Protein 4OH0 (pdb70)

CATH classification: 3.40.710.10

Organism: Acinetobacter baumannii (NCBI:txid470)

Sequence (242 aa):
SIIDQQNVQALFNEISADAVFVTYDGQNIKKYGTHLDRAKTAYIPASTFIANALIGLENHKATSTEIFKWDGKKPRFFKAWDKDFTLGEAMQASTVPVYQEELARRIGPSLMQSELQQRIGYGNMQIGTEVDQFWLKGPLTITPIQEVKFVYDLAQGQLPFKPEVQQQQVKEMLYVERRGENRLYAKSGWGMAVDPQVGWYVVGFVEKKADGQVVAFALNMQMMKAGDDIALRKQLSLDVLDKLGVFHYL

B-factor: mean 18.77, std 8.41, range [9.07, 60.84]

GO terms:
  GO:0008800 beta-lactamase activity (F, EXP)

Secondary structure (DSSP, 8-state):
-HHHHHHHHHHHT--S-EEEEEE-SS-EEEEES-GGGGGS-B--GGG--HHHHHHHHTTS--SS--B---SS--SSGGGSS-B-HHHHHHHT-HHHHHHHHHHH-HHHHHHHHHHHT-TT---TT-TTTHHHHSS--B-HHHHHHHHHHHHHT-SSS-HHHHHHHHHHTEEEEETTEEEEEEEEEE-SSSSEEEEEEEEEE-TTS-EEEEEEEEEE-TT--TTHHHHHHHHHHHHTTSS---

Nearest PDB structures (foldseek):
  9d79-assembly4_D  TM=9.967E-01  e=5.915E-46  Acinetobacter baumannii
  5kzh-assembly4_D  TM=9.794E-01  e=2.742E-35  Acinetobacter baumannii
  5l2f-assembly4_D  TM=9.791E-01  e=2.305E-35  Acinetobacter baumannii
  5iy2-assembly2_B  TM=9.730E-01  e=5.812E-35  Acinetobacter baumannii
  5wib-assembly1_A  TM=9.794E-01  e=3.517E-33  Acinetobacter sp. enrichment culture clone 8407

Solvent-accessible surface area: 11338 Å² total

Foldseek 3Di:
DVLLVQLAVLQVVDPWFKKKWKDQPPDIDIHHDHRVLQVDKDQQFLVPLVLLLLLCQVVLAHQPDKDAAPQPDDPDPLLRGIDGPLRCQVVVNLVVSLVSQVSCPDVNQLVSCVVQVAAPSDQPDRSSPCSQAHPGIHGQNSQQVVQVCLLVQNGPGDSVSSVSSQVSQWDDADDQKTWGWGWGWNANDPQIKTKIWTWIAGNVGGIMTMMMIITDDPPDDPCCRVVSVQSSCCSNVVHNDD

Radius of gyration: 17.25 Å; Cα contacts (8 Å, |Δi|>4): 488; chains: 1; bounding box: 36×36×49 Å

Structure (mmCIF, N/CA/C/O backbone):
data_4OH0
#
_entry.id   4OH0
#
_cell.length_a   37.121
_cell.length_b   65.408
_cell.length_c   93.758
_cell.angle_alpha   90.00
_cell.angle_beta   90.00
_cell.angle_gamma   90.00
#
_symmetry.space_group_name_H-M   'P 21 21 21'
#
loop_
_entity.id
_entity.type
_entity.pdbx_description
1 polymer 'Beta-lactamase OXA-58'
2 non-polymer 'CHLORIDE ION'
3 water water
#
loop_
_atom_site.group_PDB
_atom_site.id
_atom_site.type_symbol
_atom_site.label_atom_id
_atom_site.label_alt_id
_atom_site.label_comp_id
_atom_site.label_asym_id
_atom_site.label_entity_id
_atom_site.label_seq_id
_atom_site.pdbx_PDB_ins_code
_atom_site.Cartn_x
_atom_site.Cartn_y
_atom_site.Cartn_z
_atom_site.occupancy
_atom_site.B_iso_or_equiv
_atom_site.auth_seq_id
_atom_site.auth_comp_id
_atom_site.auth_asym_id
_atom_site.auth_atom_id
_atom_site.pdbx_PDB_model_num
ATOM 1 N N . SER A 1 38 ? -23.965 2.646 -18.858 1.00 33.62 38 SER A N 1
ATOM 2 C CA . SER A 1 38 ? -22.677 2.250 -18.301 1.00 31.09 38 SER A CA 1
ATOM 3 C C . SER A 1 38 ? -22.617 0.750 -18.054 1.00 25.81 38 SER A C 1
ATOM 4 O O . SER A 1 38 ? -23.155 0.261 -17.064 1.00 23.71 38 SER A O 1
ATOM 7 N N . ILE A 1 39 ? -21.954 0.015 -18.941 1.00 22.47 39 ILE A N 1
ATOM 8 C CA . ILE A 1 39 ? -21.917 -1.433 -18.797 1.00 20.32 39 ILE A CA 1
ATOM 9 C C . ILE A 1 39 ? -21.118 -1.844 -17.551 1.00 18.84 39 ILE A C 1
ATOM 10 O O . ILE A 1 39 ? -21.401 -2.878 -16.946 1.00 19.42 39 ILE A O 1
ATOM 15 N N . ILE A 1 40 ? -20.147 -1.027 -17.146 1.00 18.41 40 ILE A N 1
ATOM 16 C CA . ILE A 1 40 ? -19.410 -1.312 -15.915 1.00 17.99 40 ILE A CA 1
ATOM 17 C C . ILE A 1 40 ? -20.369 -1.306 -14.711 1.00 18.12 40 ILE A C 1
ATOM 18 O O . ILE A 1 40 ? -20.330 -2.204 -13.867 1.00 17.79 40 ILE A O 1
ATOM 23 N N . ASP A 1 41 ? -21.253 -0.313 -14.644 1.00 18.78 41 ASP A N 1
ATOM 24 C CA . ASP A 1 41 ? -22.265 -0.278 -13.588 1.00 19.36 41 ASP A CA 1
ATOM 25 C C . ASP A 1 41 ? -23.176 -1.503 -13.644 1.00 18.21 41 ASP A C 1
ATOM 26 O O . ASP A 1 41 ? -23.535 -2.069 -12.613 1.00 19.37 41 ASP A O 1
ATOM 31 N N . GLN A 1 42 ? -23.562 -1.895 -14.854 1.00 17.61 42 GLN A N 1
ATOM 32 C CA A GLN A 1 42 ? -24.388 -3.082 -15.054 0.44 19.70 42 GLN A CA 1
ATOM 33 C CA B GLN A 1 42 ? -24.398 -3.074 -15.034 0.56 19.56 42 GLN A CA 1
ATOM 34 C C . GLN A 1 42 ? -23.682 -4.341 -14.555 0.98 18.64 42 GLN A C 1
ATOM 35 O O . GLN A 1 42 ? -24.294 -5.204 -13.919 0.94 18.42 42 GLN A O 1
ATOM 46 N N . ASN A 1 43 ? -22.387 -4.441 -14.850 1.00 17.51 43 ASN A N 1
ATOM 47 C CA . ASN A 1 43 ? -21.579 -5.570 -14.399 1.00 17.54 43 ASN A CA 1
ATOM 48 C C . ASN A 1 43 ? -21.529 -5.652 -12.881 1.00 16.03 43 ASN A C 1
ATOM 49 O O . ASN A 1 43 ? -21.635 -6.736 -12.302 1.00 17.73 43 ASN A O 1
ATOM 54 N N . VAL A 1 44 ? -21.368 -4.501 -12.235 1.00 16.62 44 VAL A N 1
ATOM 55 C CA . VAL A 1 44 ? -21.360 -4.441 -10.780 1.00 16.01 44 VAL A CA 1
ATOM 56 C C . VAL A 1 44 ? -22.721 -4.830 -10.205 1.00 16.46 44 VAL A C 1
ATOM 57 O O . VAL A 1 44 ? -22.814 -5.628 -9.270 1.00 17.76 44 VAL A O 1
ATOM 61 N N . GLN A 1 45 ? -23.789 -4.283 -10.769 0.93 15.96 45 GLN A N 1
ATOM 62 C CA . GLN A 1 45 ? -25.115 -4.569 -10.242 0.93 17.43 45 GLN A CA 1
ATOM 63 C C . GLN A 1 45 ? -25.472 -6.054 -10.363 0.93 17.92 45 GLN A C 1
ATOM 64 O O . GLN A 1 45 ? -26.154 -6.607 -9.498 0.93 19.02 45 GLN A O 1
ATOM 70 N N . ALA A 1 46 ? -24.983 -6.701 -11.417 1.00 19.39 46 ALA A N 1
ATOM 71 C CA . ALA A 1 46 ? -25.217 -8.131 -11.616 1.00 20.78 46 ALA A CA 1
ATOM 72 C C . ALA A 1 46 ? -24.640 -8.964 -10.478 1.00 20.43 46 ALA A C 1
ATOM 73 O O . ALA A 1 46 ? -25.159 -10.029 -10.153 1.00 21.32 46 ALA A O 1
ATOM 75 N N . LEU A 1 47 ? -23.557 -8.485 -9.876 1.00 19.40 47 LEU A N 1
ATOM 76 C CA . LEU A 1 47 ? -22.978 -9.170 -8.724 1.00 19.12 47 LEU A CA 1
ATOM 77 C C . LEU A 1 47 ? -23.975 -9.219 -7.580 1.00 22.18 47 LEU A C 1
ATOM 78 O O . LEU A 1 47 ? -23.945 -10.134 -6.761 1.00 22.93 47 LEU A O 1
ATOM 83 N N . PHE A 1 48 ? -24.851 -8.222 -7.518 1.00 22.98 48 PHE A N 1
ATOM 84 C CA . PHE A 1 48 ? -25.817 -8.131 -6.426 1.00 24.77 48 PHE A CA 1
ATOM 85 C C . PHE A 1 48 ? -27.108 -8.869 -6.752 1.00 27.73 48 PHE A C 1
ATOM 86 O O . PHE A 1 48 ? -27.893 -9.169 -5.856 1.00 28.14 48 PHE A O 1
ATOM 94 N N . ASN A 1 49 ? -27.310 -9.189 -8.025 1.00 30.09 49 ASN A N 1
ATOM 95 C CA . ASN A 1 49 ? -28.445 -10.013 -8.426 1.00 33.94 49 ASN A CA 1
ATOM 96 C C . ASN A 1 49 ? -28.401 -11.370 -7.727 1.00 35.83 49 ASN A C 1
ATOM 97 O O . ASN A 1 49 ? -29.443 -11.976 -7.467 1.00 38.45 49 ASN A O 1
ATOM 102 N N . GLU A 1 50 ? -27.192 -11.837 -7.414 0.62 34.80 50 GLU A N 1
ATOM 103 C CA . GLU A 1 50 ? -27.005 -13.124 -6.746 0.62 34.19 50 GLU A CA 1
ATOM 104 C C . GLU A 1 50 ? -27.595 -13.120 -5.333 0.62 31.01 50 GLU A C 1
ATOM 105 O O . GLU A 1 50 ? -27.947 -14.162 -4.791 0.62 31.10 50 GLU A O 1
ATOM 111 N N . ILE A 1 51 ? -27.698 -11.937 -4.738 1.00 27.38 51 ILE A N 1
ATOM 112 C CA . ILE A 1 51 ? -27.722 -11.828 -3.283 1.00 24.35 51 ILE A CA 1
ATOM 113 C C . ILE A 1 51 ? -29.026 -11.264 -2.729 1.00 21.44 51 ILE A C 1
ATOM 114 O O . ILE A 1 51 ? -29.409 -10.134 -3.031 1.00 20.97 51 ILE A O 1
ATOM 119 N N . SER A 1 52 ? -29.709 -12.069 -1.921 1.00 21.64 52 SER A N 1
ATOM 120 C CA . SER A 1 52 ? -31.017 -11.695 -1.394 1.00 21.00 52 SER A CA 1
ATOM 121 C C . SER A 1 52 ? -30.935 -10.547 -0.396 1.00 19.76 52 SER A C 1
ATOM 122 O O . SER A 1 52 ? -31.816 -9.694 -0.358 1.00 20.40 52 SER A O 1
ATOM 125 N N . ALA A 1 53 ? -29.868 -10.515 0.395 1.00 19.58 53 ALA A N 1
ATOM 126 C CA . ALA A 1 53 ? -29.699 -9.473 1.402 1.00 18.80 53 ALA A CA 1
ATOM 127 C C . ALA A 1 53 ? -29.623 -8.082 0.783 1.00 16.73 53 ALA A C 1
ATOM 128 O O . ALA A 1 53 ? -28.974 -7.885 -0.249 1.00 19.53 53 ALA A O 1
ATOM 130 N N . ASP A 1 54 ? -30.289 -7.121 1.416 1.00 15.53 54 ASP A N 1
ATOM 131 C CA . ASP A 1 54 ? -30.108 -5.716 1.068 1.00 14.67 54 ASP A CA 1
ATOM 132 C C . ASP A 1 54 ? -28.646 -5.330 1.249 1.00 13.38 54 ASP A C 1
ATOM 133 O O . ASP A 1 54 ? -28.036 -5.657 2.264 1.00 13.02 54 ASP A O 1
ATOM 138 N N . ALA A 1 55 ? -28.096 -4.613 0.280 1.00 12.38 55 ALA A N 1
ATOM 139 C CA . ALA A 1 55 ? -26.680 -4.263 0.316 1.00 11.87 55 ALA A CA 1
ATOM 140 C C . ALA A 1 55 ? -26.394 -2.955 -0.406 1.00 10.92 55 ALA A C 1
ATOM 141 O O . ALA A 1 55 ? -27.091 -2.595 -1.361 1.00 11.21 55 ALA A O 1
ATOM 143 N N . VAL A 1 56 ? -25.378 -2.241 0.069 1.00 10.68 56 VAL A N 1
ATOM 144 C CA . VAL A 1 56 ? -24.856 -1.077 -0.632 1.00 10.60 56 VAL A CA 1
ATOM 145 C C . VAL A 1 56 ? -23.335 -1.186 -0.635 1.00 11.03 56 VAL A C 1
ATOM 146 O O . VAL A 1 56 ? -22.735 -1.782 0.264 1.00 10.77 56 VAL A O 1
ATOM 150 N N . PHE A 1 57 ? -22.719 -0.646 -1.680 1.00 10.99 57 PHE A N 1
ATOM 151 C CA . PHE A 1 57 ? -21.271 -0.555 -1.788 1.00 11.31 57 PHE A CA 1
ATOM 152 C C . PHE A 1 57 ? -20.950 0.884 -2.162 1.00 10.97 57 PHE A C 1
ATOM 153 O O . PHE A 1 57 ? -21.402 1.377 -3.194 1.00 12.03 57 PHE A O 1
ATOM 161 N N . VAL A 1 58 ? -20.213 1.569 -1.295 1.00 11.30 58 VAL A N 1
ATOM 162 C CA . VAL A 1 58 ? -19.913 2.983 -1.470 1.00 12.02 58 VAL A CA 1
ATOM 163 C C . VAL A 1 58 ? -18.441 3.141 -1.812 1.00 11.89 58 VAL A C 1
ATOM 164 O O . VAL A 1 58 ? -17.597 2.489 -1.197 1.00 12.64 58 VAL A O 1
ATOM 168 N N . THR A 1 59 ? -18.120 3.994 -2.782 1.00 12.22 59 THR A N 1
ATOM 169 C CA . THR A 1 59 ? -16.719 4.351 -3.022 1.00 12.38 59 THR A CA 1
ATOM 170 C C . THR A 1 59 ? -16.532 5.853 -2.855 1.00 12.24 59 THR A C 1
ATOM 171 O O . THR A 1 59 ? -17.476 6.629 -3.010 1.00 13.99 59 THR A O 1
ATOM 175 N N . TYR A 1 60 ? -15.307 6.250 -2.533 1.00 13.06 60 TYR A N 1
ATOM 176 C CA . TYR A 1 60 ? -14.961 7.655 -2.374 1.00 13.68 60 TYR A CA 1
ATOM 177 C C . TYR A 1 60 ? -13.528 7.855 -2.829 1.00 14.79 60 TYR A C 1
ATOM 178 O O . TYR A 1 60 ? -12.633 7.131 -2.400 1.00 14.73 60 TYR A O 1
ATOM 187 N N . ASP A 1 61 ? -13.316 8.834 -3.702 1.00 16.45 61 ASP A N 1
ATOM 188 C CA . ASP A 1 61 ? -11.992 9.088 -4.258 1.00 19.39 61 ASP A CA 1
ATOM 189 C C . ASP A 1 61 ? -11.436 10.436 -3.821 1.00 20.31 61 ASP A C 1
ATOM 190 O O . ASP A 1 61 ? -10.491 10.953 -4.422 1.00 21.88 61 ASP A O 1
ATOM 195 N N . GLY A 1 62 ? -12.031 11.009 -2.781 1.00 20.12 62 GLY A N 1
ATOM 196 C CA . GLY A 1 62 ? -11.614 12.315 -2.305 1.00 21.83 62 GLY A CA 1
ATOM 197 C C . GLY A 1 62 ? -12.375 13.456 -2.956 1.00 24.53 62 GLY A C 1
ATOM 198 O O . GLY A 1 62 ? -12.214 14.613 -2.577 1.00 27.58 62 GLY A O 1
ATOM 199 N N . GLN A 1 63 ? -13.174 13.148 -3.959 0.84 24.39 63 GLN A N 1
ATOM 200 C CA . GLN A 1 63 ? -13.996 14.132 -4.645 0.84 26.33 63 GLN A CA 1
ATOM 201 C C . GLN A 1 63 ? -15.456 13.732 -4.716 0.84 25.33 63 GLN A C 1
ATOM 202 O O . GLN A 1 63 ? -16.301 14.499 -4.399 0.84 25.80 63 GLN A O 1
ATOM 208 N N . ASN A 1 64 ? -15.731 12.516 -5.130 1.00 24.25 64 ASN A N 1
ATOM 209 C CA . ASN A 1 64 ? -17.103 12.064 -5.319 1.00 23.48 64 ASN A CA 1
ATOM 210 C C . ASN A 1 64 ? -17.424 10.752 -4.616 1.00 20.34 64 ASN A C 1
ATOM 211 O O . ASN A 1 64 ? -16.600 9.835 -4.555 1.00 20.88 64 ASN A O 1
ATOM 216 N N . ILE A 1 65 ? -18.634 10.697 -4.074 1.00 18.71 65 ILE A N 1
ATOM 217 C CA . ILE A 1 65 ? -19.217 9.483 -3.536 1.00 18.97 65 ILE A CA 1
ATOM 218 C C . ILE A 1 65 ? -20.000 8.766 -4.632 1.00 17.98 65 ILE A C 1
ATOM 219 O O . ILE A 1 65 ? -20.811 9.376 -5.312 1.00 18.94 65 ILE A O 1
ATOM 224 N N . LYS A 1 66 ? -19.753 7.474 -4.808 1.00 16.85 66 LYS A N 1
ATOM 225 C CA . LYS A 1 66 ? -20.551 6.652 -5.711 1.00 17.09 66 LYS A CA 1
ATOM 226 C C . LYS A 1 66 ? -21.160 5.498 -4.931 1.00 15.20 66 LYS A C 1
ATOM 227 O O . LYS A 1 66 ? -20.548 4.979 -3.997 1.00 15.28 66 LYS A O 1
ATOM 233 N N . LYS A 1 67 ? -22.370 5.107 -5.315 1.00 15.17 67 LYS A N 1
ATOM 234 C CA . LYS A 1 67 ? -23.106 4.061 -4.615 1.00 15.81 67 LYS A CA 1
ATOM 235 C C . LYS A 1 67 ? -23.582 2.979 -5.578 1.00 15.28 67 LYS A C 1
ATOM 236 O O . LYS A 1 67 ? -24.078 3.269 -6.670 1.00 17.31 67 LYS A O 1
ATOM 242 N N . TYR A 1 68 ? -23.431 1.733 -5.150 1.00 13.42 68 TYR A N 1
ATOM 243 C CA . TYR A 1 68 ? -23.843 0.561 -5.912 1.00 12.88 68 TYR A CA 1
ATOM 244 C C . TYR A 1 68 ? -24.620 -0.369 -4.991 1.00 12.54 68 TYR A C 1
ATOM 245 O O . TYR A 1 68 ? -24.562 -0.234 -3.758 1.00 13.72 68 TYR A O 1
ATOM 254 N N . GLY A 1 69 ? -25.335 -1.321 -5.582 1.00 13.10 69 GLY A N 1
ATOM 255 C CA . GLY A 1 69 ? -26.005 -2.339 -4.796 1.00 13.66 69 GLY A CA 1
ATOM 256 C C . GLY A 1 69 ? -27.507 -2.368 -4.951 1.00 14.19 69 GLY A C 1
ATOM 257 O O . GLY A 1 69 ? -28.058 -1.845 -5.922 1.00 16.47 69 GLY A O 1
ATOM 258 N N . THR A 1 70 ? -28.169 -2.984 -3.979 1.00 13.41 70 THR A N 1
ATOM 259 C CA . THR A 1 70 ? -29.585 -3.269 -4.085 1.00 13.77 70 THR A CA 1
ATOM 260 C C . THR A 1 70 ? -30.456 -2.398 -3.189 1.00 13.73 70 THR A C 1
ATOM 261 O O . THR A 1 70 ? -31.665 -2.364 -3.378 1.00 15.09 70 THR A O 1
ATOM 265 N N . HIS A 1 71 ? -29.868 -1.715 -2.211 1.00 13.17 71 HIS A N 1
ATOM 266 C CA . HIS A 1 71 ? -30.607 -0.736 -1.410 1.00 12.69 71 HIS A CA 1
ATOM 267 C C . HIS A 1 71 ? -29.711 0.456 -1.108 1.00 12.42 71 HIS A C 1
ATOM 268 O O . HIS A 1 71 ? -28.990 0.474 -0.106 1.00 13.00 71 HIS A O 1
ATOM 275 N N . LEU A 1 72 ? -29.761 1.462 -1.975 1.00 12.75 72 LEU A N 1
ATOM 276 C CA . LEU A 1 72 ? -28.778 2.537 -1.912 1.00 13.41 72 LEU A CA 1
ATOM 277 C C . LEU A 1 72 ? -28.944 3.424 -0.685 1.00 12.57 72 LEU A C 1
ATOM 278 O O . LEU A 1 72 ? -27.974 4.032 -0.234 1.00 13.39 72 LEU A O 1
ATOM 283 N N . ASP A 1 73 ? -30.155 3.486 -0.135 1.00 12.97 73 ASP A N 1
ATOM 284 C CA . ASP A 1 73 ? -30.392 4.291 1.059 1.00 12.59 73 ASP A CA 1
ATOM 285 C C . ASP A 1 73 ? -29.583 3.797 2.268 1.00 11.95 73 ASP A C 1
ATOM 286 O O . ASP A 1 73 ? -29.405 4.547 3.220 1.00 13.00 73 ASP A O 1
ATOM 291 N N . ARG A 1 74 ? -29.089 2.557 2.238 1.00 12.17 74 ARG A N 1
ATOM 292 C CA . ARG A 1 74 ? -28.221 2.082 3.322 1.00 11.48 74 ARG A CA 1
ATOM 293 C C . ARG A 1 74 ? -26.988 2.971 3.482 1.00 10.74 74 ARG A C 1
ATOM 294 O O . ARG A 1 74 ? -26.452 3.081 4.585 1.00 11.39 74 ARG A O 1
ATOM 302 N N . ALA A 1 75 ? -26.559 3.622 2.399 1.00 10.60 75 ALA A N 1
ATOM 303 C CA . ALA A 1 75 ? -25.337 4.425 2.420 1.00 11.18 75 ALA A CA 1
ATOM 304 C C . ALA A 1 75 ? -25.414 5.564 3.431 1.00 12.49 75 ALA A C 1
ATOM 305 O O . ALA A 1 75 ? -24.393 5.953 4.016 1.00 13.04 75 ALA A O 1
ATOM 307 N N . LYS A 1 76 ? -26.612 6.109 3.623 1.00 12.64 76 LYS A N 1
ATOM 308 C CA . LYS A 1 76 ? -26.801 7.247 4.517 1.00 14.02 76 LYS A CA 1
ATOM 309 C C . LYS A 1 76 ? -27.493 6.845 5.815 1.00 12.75 76 LYS A C 1
ATOM 310 O O . LYS A 1 76 ? -27.897 7.701 6.598 1.00 16.05 76 LYS A O 1
ATOM 316 N N . THR A 1 77 ? -27.638 5.543 6.029 1.00 12.23 77 THR A N 1
ATOM 317 C CA . THR A 1 77 ? -28.259 4.992 7.229 1.00 12.25 77 THR A CA 1
ATOM 318 C C . THR A 1 77 ? -27.164 4.582 8.209 1.00 11.62 77 THR A C 1
ATOM 319 O O . THR A 1 77 ? -26.116 4.101 7.790 1.00 11.94 77 THR A O 1
ATOM 323 N N . ALA A 1 78 ? -27.391 4.787 9.504 1.00 12.06 78 ALA A N 1
ATOM 324 C CA . ALA A 1 78 ? -26.395 4.447 10.523 1.00 13.05 78 ALA A CA 1
ATOM 325 C C . ALA A 1 78 ? -26.588 3.029 11.051 1.00 12.41 78 ALA A C 1
ATOM 326 O O . ALA A 1 78 ? -27.719 2.611 11.310 1.00 13.57 78 ALA A O 1
ATOM 328 N N . TYR A 1 79 ? -25.476 2.313 11.225 1.00 12.01 79 TYR A N 1
ATOM 329 C CA . TYR A 1 79 ? -25.468 0.965 11.796 1.00 11.07 79 TYR A CA 1
ATOM 330 C C . TYR A 1 79 ? -24.350 0.872 12.827 1.00 10.89 79 TYR A C 1
ATOM 331 O O . TYR A 1 79 ? -23.407 1.664 12.792 1.00 11.63 79 TYR A O 1
ATOM 340 N N . ILE A 1 80 ? -24.405 -0.108 13.723 1.00 12.10 80 ILE A N 1
ATOM 341 C CA . ILE A 1 80 ? -23.274 -0.281 14.630 1.00 11.75 80 ILE A CA 1
ATOM 342 C C . ILE A 1 80 ? -22.039 -0.622 13.801 1.00 10.89 80 ILE A C 1
ATOM 343 O O . ILE A 1 80 ? -22.136 -1.309 12.784 1.00 10.93 80 ILE A O 1
ATOM 348 N N . PRO A 1 81 ? -20.875 -0.099 14.209 1.00 11.21 81 PRO A N 1
ATOM 349 C CA . PRO A 1 81 ? -19.670 -0.348 13.398 1.00 11.19 81 PRO A CA 1
ATOM 350 C C . PRO A 1 81 ? -19.156 -1.780 13.498 1.00 10.32 81 PRO A C 1
ATOM 351 O O . PRO A 1 81 ? -18.371 -2.215 12.647 1.00 10.83 81 PRO A O 1
ATOM 355 N N . ALA A 1 82 ? -19.546 -2.499 14.546 1.00 11.16 82 ALA A N 1
ATOM 356 C CA . ALA A 1 82 ? -19.002 -3.832 14.786 1.00 10.86 82 ALA A CA 1
ATOM 357 C C . ALA A 1 82 ? -17.466 -3.769 14.766 1.00 10.25 82 ALA A C 1
ATOM 358 O O . ALA A 1 82 ? -16.889 -2.781 15.216 1.00 10.96 82 ALA A O 1
ATOM 360 N N . SER A 1 83 ? -16.786 -4.790 14.248 1.00 9.73 83 SER A N 1
ATOM 361 C CA . SER A 1 83 ? -15.336 -4.816 14.351 1.00 10.20 83 SER A CA 1
ATOM 362 C C . SER A 1 83 ? -14.637 -3.779 13.479 1.00 9.83 83 SER A C 1
ATOM 363 O O . SER A 1 83 ? -13.426 -3.612 13.600 1.00 9.50 83 SER A O 1
ATOM 366 N N . THR A 1 84 ? -15.360 -3.064 12.616 1.00 9.93 84 THR A N 1
ATOM 367 C CA . THR A 1 84 ? -14.712 -1.946 11.920 1.00 10.29 84 THR A CA 1
ATOM 368 C C . THR A 1 84 ? -14.293 -0.877 12.925 1.00 9.48 84 THR A C 1
ATOM 369 O O . THR A 1 84 ? -13.422 -0.054 12.623 1.00 9.91 84 THR A O 1
ATOM 373 N N . PHE A 1 85 ? -14.878 -0.898 14.126 1.00 9.40 85 PHE A N 1
ATOM 374 C CA . PHE A 1 85 ? -14.486 0.073 15.140 1.00 9.65 85 PHE A CA 1
ATOM 375 C C . PHE A 1 85 ? -13.034 -0.114 15.593 1.00 9.35 85 PHE A C 1
ATOM 376 O O . PHE A 1 85 ? -12.434 0.814 16.141 1.00 9.84 85 PHE A O 1
ATOM 396 N N . ILE A 1 87 ? -10.461 0.033 14.013 1.00 9.07 87 ILE A N 1
ATOM 397 C CA . ILE A 1 87 ? -9.645 1.092 13.412 1.00 9.73 87 ILE A CA 1
ATOM 398 C C . ILE A 1 87 ? -9.571 2.310 14.347 1.00 9.43 87 ILE A C 1
ATOM 399 O O . ILE A 1 87 ? -8.488 2.805 14.664 1.00 10.61 87 ILE A O 1
ATOM 404 N N . ALA A 1 88 ? -10.729 2.794 14.780 1.00 9.70 88 ALA A N 1
ATOM 405 C CA . ALA A 1 88 ? -10.785 3.951 15.666 1.00 10.73 88 ALA A CA 1
ATOM 406 C C . ALA A 1 88 ? -10.200 3.629 17.043 1.00 10.18 88 ALA A C 1
ATOM 407 O O . ALA A 1 88 ? -9.506 4.459 17.632 1.00 10.76 88 ALA A O 1
ATOM 409 N N . ASN A 1 89 ? -10.498 2.434 17.560 1.00 10.10 89 ASN A N 1
ATOM 410 C CA . ASN A 1 89 ? -9.987 1.986 18.855 1.00 9.96 89 ASN A CA 1
ATOM 411 C C . ASN A 1 89 ? -8.447 2.026 18.859 1.00 10.23 89 ASN A C 1
ATOM 412 O O . ASN A 1 89 ? -7.830 2.571 19.779 1.00 11.25 89 ASN A O 1
ATOM 417 N N . ALA A 1 90 ? -7.827 1.457 17.817 1.00 9.43 90 ALA A N 1
ATOM 418 C CA . ALA A 1 90 ? -6.367 1.455 17.688 1.00 9.80 90 ALA A CA 1
ATOM 419 C C . ALA A 1 90 ? -5.806 2.876 17.630 1.00 10.24 90 ALA A C 1
ATOM 420 O O . ALA A 1 90 ? -4.824 3.184 18.305 1.00 11.05 90 ALA A O 1
ATOM 422 N N . LEU A 1 91 ? -6.415 3.736 16.818 1.00 9.76 91 LEU A N 1
ATOM 423 C CA . LEU A 1 91 ? -5.972 5.128 16.720 1.00 10.44 91 LEU A CA 1
ATOM 424 C C . LEU A 1 91 ? -6.010 5.817 18.086 1.00 10.40 91 LEU A C 1
ATOM 425 O O . LEU A 1 91 ? -5.049 6.475 18.493 1.00 11.01 91 LEU A O 1
ATOM 430 N N . ILE A 1 92 ? -7.134 5.671 18.782 1.00 10.32 92 ILE A N 1
ATOM 431 C CA . ILE A 1 92 ? -7.323 6.311 20.080 1.00 10.86 92 ILE A CA 1
ATOM 432 C C . ILE A 1 92 ? -6.345 5.736 21.107 1.00 10.80 92 ILE A C 1
ATOM 433 O O . ILE A 1 92 ? -5.746 6.478 21.878 1.00 12.12 92 ILE A O 1
ATOM 438 N N . GLY A 1 93 ? -6.149 4.423 21.080 1.00 11.06 93 GLY A N 1
ATOM 439 C CA . GLY A 1 93 ? -5.231 3.791 22.015 1.00 11.91 93 GLY A CA 1
ATOM 440 C C . GLY A 1 93 ? -3.787 4.243 21.836 1.00 12.26 93 GLY A C 1
ATOM 441 O O . GLY A 1 93 ? -3.090 4.541 22.802 1.00 12.36 93 GLY A O 1
ATOM 442 N N . LEU A 1 94 ? -3.333 4.299 20.589 1.00 11.84 94 LEU A N 1
ATOM 443 C CA . LEU A 1 94 ? -1.967 4.745 20.307 1.00 11.37 94 LEU A CA 1
ATOM 444 C C . LEU A 1 94 ? -1.803 6.233 20.604 1.00 11.74 94 LEU A C 1
ATOM 445 O O . LEU A 1 94 ? -0.820 6.642 21.224 1.00 13.26 94 LEU A O 1
ATOM 450 N N . GLU A 1 95 ? -2.769 7.042 20.169 1.00 11.76 95 GLU A N 1
ATOM 451 C CA . GLU A 1 95 ? -2.702 8.495 20.364 1.00 12.46 95 GLU A CA 1
ATOM 452 C C . GLU A 1 95 ? -2.555 8.857 21.837 1.00 12.99 95 GLU A C 1
ATOM 453 O O . GLU A 1 95 ? -1.824 9.786 22.203 1.00 14.07 95 GLU A O 1
ATOM 459 N N . ASN A 1 96 ? -3.248 8.108 22.688 1.00 12.50 96 ASN A N 1
ATOM 460 C CA . ASN A 1 96 ? -3.333 8.451 24.104 1.00 12.48 96 ASN A CA 1
ATOM 461 C C . ASN A 1 96 ? -2.474 7.563 24.999 1.00 14.21 96 ASN A C 1
ATOM 462 O O . ASN A 1 96 ? -2.707 7.473 26.208 1.00 14.43 96 ASN A O 1
ATOM 467 N N . HIS A 1 97 ? -1.466 6.933 24.404 1.00 13.50 97 HIS A N 1
ATOM 468 C CA . HIS A 1 97 ? -0.435 6.209 25.156 1.00 14.27 97 HIS A CA 1
ATOM 469 C C . HIS A 1 97 ? -0.988 5.077 26.010 1.00 13.96 97 HIS A C 1
ATOM 470 O O . HIS A 1 97 ? -0.521 4.853 27.130 1.00 15.99 97 HIS A O 1
ATOM 477 N N . LYS A 1 98 ? -1.957 4.346 25.469 1.00 13.75 98 LYS A N 1
ATOM 478 C CA . LYS A 1 98 ? -2.514 3.194 26.163 1.00 13.96 98 LYS A CA 1
ATOM 479 C C . LYS A 1 98 ? -1.957 1.902 25.590 1.00 13.76 98 LYS A C 1
ATOM 480 O O . LYS A 1 98 ? -2.130 0.832 26.175 1.00 16.04 98 LYS A O 1
ATOM 486 N N . ALA A 1 99 ? -1.302 2.007 24.437 1.00 13.16 99 ALA A N 1
ATOM 487 C CA . ALA A 1 99 ? -0.652 0.873 23.794 1.00 13.68 99 ALA A CA 1
ATOM 488 C C . ALA A 1 99 ? 0.346 1.405 22.783 1.00 14.95 99 ALA A C 1
ATOM 489 O O . ALA A 1 99 ? 0.347 2.601 22.493 1.00 14.24 99 ALA A O 1
ATOM 491 N N . THR A 1 100 ? 1.195 0.524 22.262 1.00 15.94 100 THR A N 1
ATOM 492 C CA . THR A 1 100 ? 2.039 0.841 21.112 1.00 15.85 100 THR A CA 1
ATOM 493 C C . THR A 1 100 ? 1.768 -0.194 20.032 1.00 16.51 100 THR A C 1
ATOM 494 O O . THR A 1 100 ? 1.126 -1.205 20.299 1.00 17.22 100 THR A O 1
ATOM 498 N N . SER A 1 101 ? 2.288 0.030 18.830 1.00 17.13 101 SER A N 1
ATOM 499 C CA . SER A 1 101 ? 2.059 -0.912 17.736 1.00 17.83 101 SER A CA 1
ATOM 500 C C . SER A 1 101 ? 2.889 -2.188 17.866 1.00 18.23 101 SER A C 1
ATOM 501 O O . SER A 1 101 ? 2.679 -3.146 17.123 1.00 22.16 101 SER A O 1
ATOM 504 N N . THR A 1 102 ? 3.834 -2.212 18.800 1.00 18.36 102 THR A N 1
ATOM 505 C CA . THR A 1 102 ? 4.638 -3.411 18.979 1.00 19.60 102 THR A CA 1
ATOM 506 C C . THR A 1 102 ? 4.314 -4.142 20.286 1.00 17.85 102 THR A C 1
ATOM 507 O O . THR A 1 102 ? 4.766 -5.266 20.506 1.00 18.82 102 THR A O 1
ATOM 511 N N . GLU A 1 103 ? 3.524 -3.516 21.152 1.00 15.35 103 GLU A N 1
ATOM 512 C CA . GLU A 1 103 ? 3.187 -4.144 22.422 1.00 16.34 103 GLU A CA 1
ATOM 513 C C . GLU A 1 103 ? 2.456 -5.460 22.202 1.00 15.50 103 GLU A C 1
ATOM 514 O O . GLU A 1 103 ? 1.549 -5.560 21.372 1.00 15.93 103 GLU A O 1
ATOM 520 N N . ILE A 1 104 ? 2.860 -6.472 22.956 1.00 15.94 104 ILE A N 1
ATOM 521 C CA . ILE A 1 104 ? 2.201 -7.764 22.904 1.00 17.88 104 ILE A CA 1
ATOM 522 C C . ILE A 1 104 ? 1.134 -7.868 23.987 1.00 18.07 104 ILE A C 1
ATOM 523 O O . ILE A 1 104 ? 1.423 -7.722 25.183 1.00 20.51 104 ILE A O 1
ATOM 528 N N . PHE A 1 105 ? -0.104 -8.096 23.557 1.00 15.38 105 PHE A N 1
ATOM 529 C CA . PHE A 1 105 ? -1.205 -8.389 24.462 1.00 14.71 105 PHE A CA 1
ATOM 530 C C . PHE A 1 105 ? -1.204 -9.882 24.726 1.00 15.56 105 PHE A C 1
ATOM 531 O O . PHE A 1 105 ? -1.496 -10.681 23.831 1.00 15.84 105 PHE A O 1
ATOM 539 N N . LYS A 1 106 ? -0.848 -10.258 25.951 0.88 16.92 106 LYS A N 1
ATOM 540 C CA . LYS A 1 106 ? -0.658 -11.665 26.279 0.88 17.40 106 LYS A CA 1
ATOM 541 C C . LYS A 1 106 ? -1.977 -12.381 26.543 0.88 16.31 106 LYS A C 1
ATOM 542 O O . LYS A 1 106 ? -2.878 -11.845 27.188 0.88 17.80 106 LYS A O 1
ATOM 548 N N . TRP A 1 107 ? -2.089 -13.598 26.028 1.00 15.05 107 TRP A N 1
ATOM 549 C CA . TRP A 1 107 ? -3.217 -14.466 26.366 1.00 15.04 107 TRP A CA 1
ATOM 550 C C . TRP A 1 107 ? -2.985 -15.060 27.755 1.00 15.37 107 TRP A C 1
ATOM 551 O O . TRP A 1 107 ? -1.880 -15.517 28.048 1.00 15.67 107 TRP A O 1
ATOM 562 N N . ASP A 1 108 ? -4.003 -15.063 28.614 1.00 15.84 108 ASP A N 1
ATOM 563 C CA . ASP A 1 108 ? -3.786 -15.534 29.986 1.00 16.25 108 ASP A CA 1
ATOM 564 C C . ASP A 1 108 ? -3.918 -17.052 30.149 1.00 16.63 108 ASP A C 1
ATOM 565 O O . ASP A 1 108 ? -3.669 -17.587 31.230 1.00 19.96 108 ASP A O 1
ATOM 570 N N . GLY A 1 109 ? -4.300 -17.748 29.082 1.00 15.27 109 GLY A N 1
ATOM 571 C CA . GLY A 1 109 ? -4.408 -19.193 29.149 1.00 16.16 109 GLY A CA 1
ATOM 572 C C . GLY A 1 109 ? -5.821 -19.727 29.276 1.00 17.19 109 GLY A C 1
ATOM 573 O O . GLY A 1 109 ? -6.040 -20.936 29.156 1.00 18.69 109 GLY A O 1
ATOM 574 N N . LYS A 1 110 ? -6.782 -18.840 29.517 1.00 16.78 110 LYS A N 1
ATOM 575 C CA A LYS A 1 110 ? -8.183 -19.243 29.577 0.42 17.93 110 LYS A CA 1
ATOM 576 C CA B LYS A 1 110 ? -8.185 -19.240 29.575 0.58 18.20 110 LYS A CA 1
ATOM 577 C C . LYS A 1 110 ? -8.775 -19.232 28.172 1.00 17.91 110 LYS A C 1
ATOM 578 O O . LYS A 1 110 ? -8.784 -18.194 27.512 1.00 17.82 110 LYS A O 1
ATOM 589 N N . PRO A 1 111 ? -9.268 -20.393 27.705 1.00 18.22 111 PRO A N 1
ATOM 590 C CA . PRO A 1 111 ? -9.801 -20.468 26.335 1.00 18.78 111 PRO A CA 1
ATOM 591 C C . PRO A 1 111 ? -10.783 -19.360 25.972 1.00 18.32 111 PRO A C 1
ATOM 592 O O . PRO A 1 111 ? -11.720 -19.073 26.726 1.00 18.57 111 PRO A O 1
ATOM 596 N N . ARG A 1 112 ? -10.547 -18.739 24.822 1.00 17.74 112 ARG A N 1
ATOM 597 C CA . ARG A 1 112 ? -11.430 -17.704 24.300 1.00 16.33 112 ARG A CA 1
ATOM 598 C C . ARG A 1 112 ? -12.482 -18.337 23.391 1.00 17.49 112 ARG A C 1
ATOM 599 O O . ARG A 1 112 ? -12.507 -19.560 23.234 1.00 18.30 112 ARG A O 1
ATOM 607 N N . PHE A 1 113 ? -13.354 -17.525 22.802 0.88 16.66 113 PHE A N 1
ATOM 608 C CA . PHE A 1 113 ? -14.469 -18.090 22.043 0.88 18.57 113 PHE A CA 1
ATOM 609 C C . PHE A 1 113 ? -13.986 -18.854 20.811 0.88 19.69 113 PHE A C 1
ATOM 610 O O . PHE A 1 113 ? -14.614 -19.829 20.394 0.88 21.52 113 PHE A O 1
ATOM 618 N N . PHE A 1 114 ? -12.869 -18.412 20.241 1.00 18.65 114 PHE A N 1
ATOM 619 C CA . PHE A 1 114 ? -12.273 -19.063 19.079 1.00 18.63 114 PHE A CA 1
ATOM 620 C C . PHE A 1 114 ? -10.863 -19.519 19.413 1.00 19.19 114 PHE A C 1
ATOM 621 O O . PHE A 1 114 ? -10.102 -18.771 20.024 1.00 18.83 114 PHE A O 1
ATOM 629 N N . LYS A 1 115 ? -10.511 -20.736 19.008 1.00 21.44 115 LYS A N 1
ATOM 630 C CA . LYS A 1 115 ? -9.155 -21.237 19.192 1.00 23.87 115 LYS A CA 1
ATOM 631 C C . LYS A 1 115 ? -8.145 -20.306 18.513 1.00 20.83 115 LYS A C 1
ATOM 632 O O . LYS A 1 115 ? -7.023 -20.138 18.992 1.00 20.09 115 LYS A O 1
ATOM 638 N N . ALA A 1 116 ? -8.563 -19.665 17.424 1.00 19.04 116 ALA A N 1
ATOM 639 C CA . ALA A 1 116 ? -7.704 -18.724 16.707 1.00 18.93 116 ALA A CA 1
ATOM 640 C C . ALA A 1 116 ? -7.272 -17.542 17.584 1.00 18.14 116 ALA A C 1
ATOM 641 O O . ALA A 1 116 ? -6.283 -16.870 17.298 1.00 20.14 116 ALA A O 1
ATOM 643 N N . TRP A 1 117 ? -8.023 -17.290 18.647 0.97 15.06 117 TRP A N 1
ATOM 644 C CA . TRP A 1 117 ? -7.731 -16.180 19.553 0.97 14.07 117 TRP A CA 1
ATOM 645 C C . TRP A 1 117 ? -6.864 -16.583 20.751 0.97 14.18 117 TRP A C 1
ATOM 646 O O . TRP A 1 117 ? -6.449 -15.725 21.532 0.97 12.76 117 TRP A O 1
ATOM 657 N N . ASP A 1 118 ? -6.603 -17.877 20.909 1.00 15.34 118 ASP A N 1
ATOM 658 C CA . ASP A 1 118 ? -5.840 -18.346 22.064 1.00 15.59 118 ASP A CA 1
ATOM 659 C C . ASP A 1 118 ? -4.338 -18.231 21.837 1.00 15.79 118 ASP A C 1
ATOM 660 O O . ASP A 1 118 ? -3.619 -19.231 21.760 1.00 18.38 118 ASP A O 1
ATOM 665 N N . LYS A 1 119 ? -3.871 -16.993 21.733 0.94 15.94 119 LYS A N 1
ATOM 666 C CA . LYS A 1 119 ? -2.455 -16.717 21.562 0.94 17.25 119 LYS A CA 1
ATOM 667 C C . LYS A 1 119 ? -2.182 -15.261 21.882 0.94 16.27 119 LYS A C 1
ATOM 668 O O . LYS A 1 119 ? -3.107 -14.481 22.107 0.94 14.44 119 LYS A O 1
ATOM 674 N N . ASP A 1 120 ? -0.908 -14.903 21.915 1.00 15.87 120 ASP A N 1
ATOM 675 C CA . ASP A 1 120 ? -0.510 -13.517 22.113 1.00 15.76 120 ASP A CA 1
ATOM 676 C C . ASP A 1 120 ? -0.710 -12.746 20.812 1.00 15.13 120 ASP A C 1
ATOM 677 O O . ASP A 1 120 ? -0.562 -13.313 19.728 1.00 16.98 120 ASP A O 1
ATOM 682 N N . PHE A 1 121 ? -1.055 -11.463 20.923 1.00 13.96 121 PHE A N 1
ATOM 683 C CA . PHE A 1 121 ? -1.281 -10.608 19.756 1.00 13.11 121 PHE A CA 1
ATOM 684 C C . PHE A 1 121 ? -0.719 -9.221 19.947 1.00 13.06 121 PHE A C 1
ATOM 685 O O . PHE A 1 121 ? -0.887 -8.627 21.010 1.00 13.98 121 PHE A O 1
ATOM 693 N N . THR A 1 122 ? -0.118 -8.675 18.898 1.00 13.09 122 THR A N 1
ATOM 694 C CA . THR A 1 122 ? 0.014 -7.228 18.786 1.00 13.17 122 THR A CA 1
ATOM 695 C C . THR A 1 122 ? -1.321 -6.659 18.308 1.00 11.80 122 THR A C 1
ATOM 696 O O . THR A 1 122 ? -2.209 -7.411 17.873 1.00 12.37 122 THR A O 1
ATOM 700 N N . LEU A 1 123 ? -1.469 -5.340 18.347 1.00 12.32 123 LEU A N 1
ATOM 701 C CA . LEU A 1 123 ? -2.710 -4.754 17.853 1.00 11.97 123 LEU A CA 1
ATOM 702 C C . LEU A 1 123 ? -2.916 -5.034 16.356 1.00 11.57 123 LEU A C 1
ATOM 703 O O . LEU A 1 123 ? -4.040 -5.244 15.914 1.00 11.86 123 LEU A O 1
ATOM 708 N N . GLY A 1 124 ? -1.838 -5.057 15.577 1.00 12.10 124 GLY A N 1
ATOM 709 C CA . GLY A 1 124 ? -1.958 -5.348 14.158 1.00 12.42 124 GLY A CA 1
ATOM 710 C C . GLY A 1 124 ? -2.390 -6.775 13.886 1.00 12.23 124 GLY A C 1
ATOM 711 O O . GLY A 1 124 ? -3.253 -7.038 13.034 1.00 13.59 124 GLY A O 1
ATOM 712 N N . GLU A 1 125 ? -1.796 -7.715 14.614 1.00 12.33 125 GLU A N 1
ATOM 713 C CA . GLU A 1 125 ? -2.183 -9.112 14.474 1.00 13.00 125 GLU A CA 1
ATOM 714 C C . GLU A 1 125 ? -3.635 -9.309 14.908 1.00 12.06 125 GLU A C 1
ATOM 715 O O . GLU A 1 125 ? -4.398 -10.053 14.281 1.00 13.13 125 GLU A O 1
ATOM 721 N N . ALA A 1 126 ? -4.018 -8.630 15.986 1.00 11.90 126 ALA A N 1
ATOM 722 C CA . ALA A 1 126 ? -5.386 -8.733 16.481 1.00 11.11 126 ALA A CA 1
ATOM 723 C C . ALA A 1 126 ? -6.359 -8.052 15.516 1.00 10.51 126 ALA A C 1
ATOM 724 O O . ALA A 1 126 ? -7.527 -8.439 15.429 1.00 11.59 126 ALA A O 1
ATOM 726 N N . MET A 1 127 ? -5.886 -7.041 14.789 1.00 11.22 127 MET A N 1
ATOM 727 C CA . MET A 1 127 ? -6.723 -6.393 13.777 1.00 12.48 127 MET A CA 1
ATOM 728 C C . MET A 1 127 ? -7.115 -7.394 12.695 1.00 11.90 127 MET A C 1
ATOM 729 O O . MET A 1 127 ? -8.292 -7.550 12.357 1.00 12.91 127 MET A O 1
ATOM 734 N N . GLN A 1 128 ? -6.125 -8.096 12.159 1.00 12.23 128 GLN A N 1
ATOM 735 C CA . GLN A 1 128 ? -6.411 -9.006 11.061 1.00 13.77 128 GLN A CA 1
ATOM 736 C C . GLN A 1 128 ? -7.170 -10.258 11.527 1.00 12.69 128 GLN A C 1
ATOM 737 O O . GLN A 1 128 ? -7.994 -10.783 10.785 1.00 14.92 128 GLN A O 1
ATOM 743 N N . ALA A 1 129 ? -6.928 -10.712 12.753 1.00 12.49 129 ALA A N 1
ATOM 744 C CA . ALA A 1 129 ? -7.667 -11.847 13.323 1.00 12.43 129 ALA A CA 1
ATOM 745 C C . ALA A 1 129 ? -9.004 -11.439 13.947 1.00 12.16 129 ALA A C 1
ATOM 746 O O . ALA A 1 129 ? -9.774 -12.295 14.388 1.00 12.75 129 ALA A O 1
ATOM 748 N N . SER A 1 130 ? -9.273 -10.137 13.973 1.00 11.93 130 SER A N 1
ATOM 749 C CA . SER A 1 130 ? -10.431 -9.558 14.663 1.00 11.92 130 SER A CA 1
ATOM 750 C C . SER A 1 130 ? -10.577 -10.112 16.077 1.00 11.45 130 SER A C 1
ATOM 751 O O . SER A 1 130 ? -11.646 -10.569 16.476 1.00 12.33 130 SER A O 1
ATOM 754 N N . THR A 1 131 ? -9.498 -10.028 16.847 1.00 10.70 131 THR A N 1
ATOM 755 C CA . THR A 1 131 ? -9.484 -10.590 18.192 1.00 11.24 131 THR A CA 1
ATOM 756 C C . THR A 1 131 ? -10.173 -9.643 19.167 1.00 11.53 131 THR A C 1
ATOM 757 O O . THR A 1 131 ? -9.536 -8.790 19.813 1.00 11.82 131 THR A O 1
ATOM 761 N N . VAL A 1 132 ? -11.486 -9.821 19.281 1.00 11.19 132 VAL A N 1
ATOM 762 C CA . VAL A 1 132 ? -12.308 -8.944 20.107 1.00 12.06 132 VAL A CA 1
ATOM 763 C C . VAL A 1 132 ? -11.786 -8.765 21.554 1.00 11.82 132 VAL A C 1
ATOM 764 O O . VAL A 1 132 ? -11.715 -7.628 22.020 1.00 12.75 132 VAL A O 1
ATOM 768 N N . PRO A 1 133 ? -11.398 -9.857 22.257 1.00 11.83 133 PRO A N 1
ATOM 769 C CA . PRO A 1 133 ? -10.949 -9.643 23.646 1.00 12.76 133 PRO A CA 1
ATOM 770 C C . PRO A 1 133 ? -9.722 -8.734 23.773 1.00 11.77 133 PRO A C 1
ATOM 771 O O . PRO A 1 133 ? -9.586 -8.044 24.785 1.00 13.16 133 PRO A O 1
ATOM 775 N N . VAL A 1 134 ? -8.841 -8.722 22.778 1.00 12.31 134 VAL A N 1
ATOM 776 C CA . VAL A 1 134 ? -7.690 -7.826 22.838 1.00 12.52 134 VAL A CA 1
ATOM 777 C C . VAL A 1 134 ? -8.128 -6.365 22.716 1.00 11.26 134 VAL A C 1
ATOM 778 O O . VAL A 1 134 ? -7.671 -5.494 23.472 1.00 11.79 134 VAL A O 1
ATOM 782 N N . TYR A 1 135 ? -9.052 -6.095 21.798 1.00 10.62 135 TYR A N 1
ATOM 783 C CA . TYR A 1 135 ? -9.533 -4.731 21.632 1.00 10.79 135 TYR A CA 1
ATOM 784 C C . TYR A 1 135 ? -10.469 -4.309 22.775 1.00 10.99 135 TYR A C 1
ATOM 785 O O . TYR A 1 135 ? -10.572 -3.120 23.085 1.00 11.64 135 TYR A O 1
ATOM 794 N N . GLN A 1 136 ? -11.113 -5.267 23.434 1.00 11.64 136 GLN A N 1
ATOM 795 C CA . GLN A 1 136 ? -11.851 -4.937 24.647 1.00 11.87 136 GLN A CA 1
ATOM 796 C C . GLN A 1 136 ? -10.890 -4.542 25.771 1.00 11.57 136 GLN A C 1
ATOM 797 O O . GLN A 1 136 ? -11.168 -3.611 26.531 1.00 13.05 136 GLN A O 1
ATOM 803 N N . GLU A 1 137 ? -9.760 -5.239 25.882 1.00 12.35 137 GLU A N 1
ATOM 804 C CA A GLU A 1 137 ? -8.728 -4.844 26.833 0.58 13.53 137 GLU A CA 1
ATOM 805 C CA B GLU A 1 137 ? -8.736 -4.842 26.8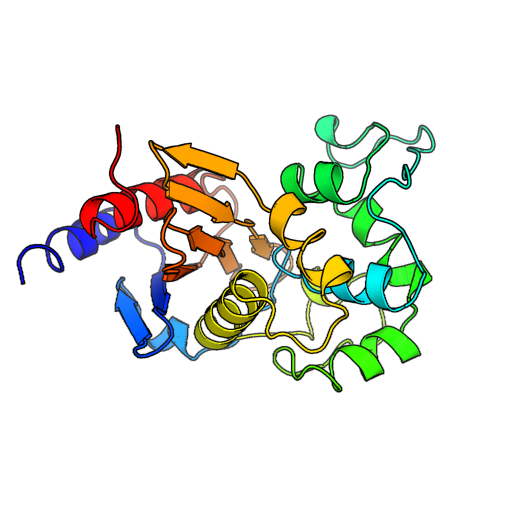39 0.42 12.78 137 GLU A CA 1
ATOM 806 C C . GLU A 1 137 ? -8.258 -3.416 26.541 1.00 11.77 137 GLU A C 1
ATOM 807 O O . GLU A 1 137 ? -8.116 -2.592 27.456 1.00 12.86 137 GLU A O 1
ATOM 818 N N . LEU A 1 138 ? -8.022 -3.114 25.260 1.00 11.98 138 LEU A N 1
ATOM 819 C CA . LEU A 1 138 ? -7.586 -1.778 24.864 1.00 12.11 138 LEU A CA 1
ATOM 820 C C . LEU A 1 138 ? -8.630 -0.740 25.256 1.00 11.79 138 LEU A C 1
ATOM 821 O O . LEU A 1 138 ? -8.308 0.313 25.817 1.00 12.39 138 LEU A O 1
ATOM 826 N N . ALA A 1 139 ? -9.893 -1.049 24.987 1.00 11.88 139 ALA A N 1
ATOM 827 C CA . ALA A 1 139 ? -10.969 -0.119 25.326 1.00 11.42 139 ALA A CA 1
ATOM 828 C C . ALA A 1 139 ? -11.025 0.163 26.831 1.00 11.88 139 ALA A C 1
ATOM 829 O O . ALA A 1 139 ? -11.267 1.296 27.243 1.00 12.28 139 ALA A O 1
ATOM 831 N N . ARG A 1 140 ? -10.807 -0.862 27.654 1.00 11.69 140 ARG A N 1
ATOM 832 C CA . ARG A 1 140 ? -10.807 -0.678 29.103 1.00 12.44 140 ARG A CA 1
ATOM 833 C C . ARG A 1 140 ? -9.585 0.129 29.564 1.00 12.99 140 ARG A C 1
ATOM 834 O O . ARG A 1 140 ? -9.6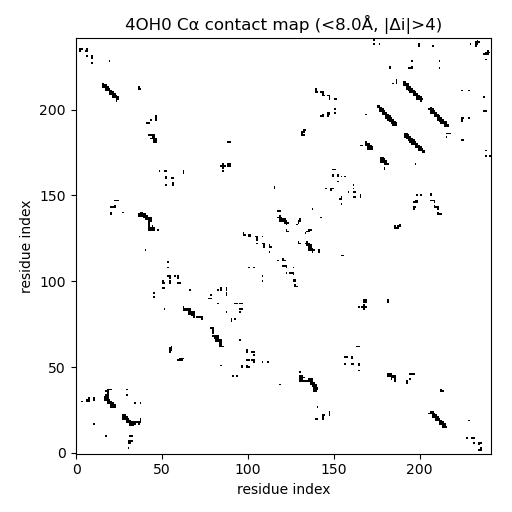83 0.881 30.528 1.00 14.07 140 ARG A O 1
ATOM 842 N N . ARG A 1 141 ? -8.453 0.001 28.875 1.00 12.63 141 ARG A N 1
ATOM 843 C CA . ARG A 1 141 ? -7.307 0.876 29.154 1.00 12.63 141 ARG A CA 1
ATOM 844 C C . ARG A 1 141 ? -7.634 2.338 28.880 1.00 12.66 141 ARG A C 1
ATOM 845 O O . ARG A 1 141 ? -7.240 3.230 29.624 1.00 12.94 141 ARG A O 1
ATOM 853 N N . ILE A 1 142 ? -8.347 2.580 27.788 1.00 11.98 142 ILE A N 1
ATOM 854 C CA . ILE A 1 142 ? -8.737 3.929 27.420 1.00 11.96 142 ILE A CA 1
ATOM 855 C C . ILE A 1 142 ? -9.735 4.484 28.446 1.00 11.26 142 ILE A C 1
ATOM 856 O O . ILE A 1 142 ? -9.590 5.613 28.939 1.00 12.40 142 ILE A O 1
ATOM 861 N N . GLY A 1 143 ? -10.738 3.677 28.779 1.00 12.49 143 GLY A N 1
ATOM 862 C CA . GLY A 1 143 ? -11.742 4.048 29.766 1.00 13.04 143 GLY A CA 1
ATOM 863 C C . GLY A 1 143 ? -12.871 4.861 29.166 1.00 13.15 143 GLY A C 1
ATOM 864 O O . GLY A 1 143 ? -12.703 5.460 28.112 1.00 12.54 143 GLY A O 1
ATOM 865 N N . PRO A 1 144 ? -14.022 4.905 29.845 1.00 14.19 144 PRO A N 1
ATOM 866 C CA . PRO A 1 144 ? -15.198 5.514 29.208 1.00 15.78 144 PRO A CA 1
ATOM 867 C C . PRO A 1 144 ? -15.103 7.027 29.034 1.00 14.87 144 PRO A C 1
ATOM 868 O O . PRO A 1 144 ? -15.585 7.522 28.020 1.00 16.18 144 PRO A O 1
ATOM 872 N N . SER A 1 145 ? -14.507 7.748 29.977 1.00 15.26 145 SER A N 1
ATOM 873 C CA . SER A 1 145 ? -14.419 9.196 29.838 1.00 15.34 145 SER A CA 1
ATOM 874 C C . SER A 1 145 ? -13.579 9.591 28.623 1.00 15.43 145 SER A C 1
ATOM 875 O O . SER A 1 145 ? -13.996 10.409 27.808 1.00 15.46 145 SER A O 1
ATOM 878 N N . LEU A 1 146 ? -12.394 9.006 28.506 1.00 13.99 146 LEU A N 1
ATOM 879 C CA . LEU A 1 146 ? -11.517 9.312 27.380 1.00 13.60 146 LEU A CA 1
ATOM 880 C C . LEU A 1 146 ? -12.074 8.788 26.053 1.00 13.33 146 LEU A C 1
ATOM 881 O O . LEU A 1 146 ? -11.976 9.461 25.029 1.00 13.40 146 LEU A O 1
ATOM 886 N N . MET A 1 147 ? -12.674 7.603 26.062 1.00 12.71 147 MET A N 1
ATOM 887 C CA . MET A 1 147 ? -13.250 7.073 24.830 1.00 12.52 147 MET A CA 1
ATOM 888 C C . MET A 1 147 ? -14.334 8.017 24.311 1.00 13.56 147 MET A C 1
ATOM 889 O O . MET A 1 147 ? -14.359 8.348 23.124 1.00 14.69 147 MET A O 1
ATOM 894 N N . GLN A 1 148 ? -15.211 8.460 25.206 1.00 14.26 148 GLN A N 1
ATOM 895 C CA . GLN A 1 148 ? -16.278 9.374 24.829 1.00 16.82 148 GLN A CA 1
ATOM 896 C C . GLN A 1 148 ? -15.720 10.709 24.324 1.00 15.05 148 GLN A C 1
ATOM 897 O O . GLN A 1 148 ? -16.163 11.208 23.284 1.00 16.00 148 GLN A O 1
ATOM 903 N N . SER A 1 149 ? -14.754 11.294 25.035 1.00 15.02 149 SER A N 1
ATOM 904 C CA . SER A 1 149 ? -14.244 12.598 24.603 1.00 14.43 149 SER A CA 1
ATOM 905 C C . SER A 1 149 ? -13.499 12.482 23.266 1.00 13.38 149 SER A C 1
ATOM 906 O O . SER A 1 149 ? -13.580 13.383 22.427 1.00 15.25 149 SER A O 1
ATOM 909 N N . GLU A 1 150 ? -12.814 11.365 23.044 1.00 13.18 150 GLU A N 1
ATOM 910 C CA . GLU A 1 150 ? -12.099 11.174 21.786 1.00 13.16 150 GLU A CA 1
ATOM 911 C C . GLU A 1 150 ? -13.049 10.960 20.593 1.00 13.02 150 GLU A C 1
ATOM 912 O O . GLU A 1 150 ? -12.819 11.503 19.509 1.00 14.05 150 GLU A O 1
ATOM 918 N N . LEU A 1 151 ? -14.116 10.185 20.779 1.00 12.91 151 LEU A N 1
ATOM 919 C CA . LEU A 1 151 ? -15.068 9.989 19.684 1.00 13.50 151 LEU A CA 1
ATOM 920 C C . LEU A 1 151 ? -15.758 11.306 19.337 1.00 13.30 151 LEU A C 1
ATOM 921 O O . LEU A 1 151 ? -16.036 11.563 18.166 1.00 13.71 151 LEU A O 1
ATOM 926 N N . GLN A 1 152 ? -16.037 12.137 20.343 1.00 14.38 152 GLN A N 1
ATOM 927 C CA A GLN A 1 152 ? -16.590 13.464 20.112 0.47 15.81 152 GLN A CA 1
ATOM 928 C CA B GLN A 1 152 ? -16.600 13.454 20.078 0.53 15.97 152 GLN A CA 1
ATOM 929 C C . GLN A 1 152 ? -15.584 14.332 19.357 1.00 14.29 152 GLN A C 1
ATOM 930 O O . GLN A 1 152 ? -15.929 15.012 18.392 1.00 16.32 152 GLN A O 1
ATOM 941 N N . ARG A 1 153 ? -14.330 14.297 19.805 1.00 13.89 153 ARG A N 1
ATOM 942 C CA . ARG A 1 153 ? -13.288 15.115 19.198 1.00 14.28 153 ARG A CA 1
ATOM 943 C C . ARG A 1 153 ? -13.120 14.815 17.701 1.00 15.66 153 ARG A C 1
ATOM 944 O O . ARG A 1 153 ? -12.961 15.732 16.895 1.00 16.48 153 ARG A O 1
ATOM 952 N N . ILE A 1 154 ? -13.173 13.541 17.326 1.00 15.29 154 ILE A N 1
ATOM 953 C CA . ILE A 1 154 ? -12.931 13.175 15.935 1.00 14.77 154 ILE A CA 1
ATOM 954 C C . ILE A 1 154 ? -14.221 13.026 15.120 1.00 15.02 154 ILE A C 1
ATOM 955 O O . ILE A 1 154 ? -14.171 12.776 13.915 1.00 16.68 154 ILE A O 1
ATOM 960 N N . GLY A 1 155 ? -15.370 13.204 15.771 1.00 13.82 155 GLY A N 1
ATOM 961 C CA . GLY A 1 155 ? -16.656 13.151 15.095 1.00 14.77 155 GLY A CA 1
ATOM 962 C C . GLY A 1 155 ? -16.983 11.810 14.462 1.00 13.81 155 GLY A C 1
ATOM 963 O O . GLY A 1 155 ? -17.444 11.746 13.320 1.00 16.55 155 GLY A O 1
ATOM 964 N N . TYR A 1 156 ? -16.763 10.733 15.209 1.00 12.22 156 TYR A N 1
ATOM 965 C CA . TYR A 1 156 ? -16.996 9.382 14.707 1.00 11.98 156 TYR A CA 1
ATOM 966 C C . TYR A 1 156 ? -18.451 8.957 14.904 1.00 12.07 156 TYR A C 1
ATOM 967 O O . TYR A 1 156 ? -18.897 8.722 16.040 1.00 12.96 156 TYR A O 1
ATOM 976 N N . GLY A 1 157 ? -19.191 8.847 13.803 1.00 12.61 157 GLY A N 1
ATOM 977 C CA . GLY A 1 157 ? -20.577 8.417 13.865 1.00 12.95 157 GLY A CA 1
ATOM 978 C C . GLY A 1 157 ? -21.402 9.277 14.802 1.00 14.01 157 GLY A C 1
ATOM 979 O O . GLY A 1 157 ? -21.210 10.496 14.855 1.00 15.29 157 GLY A O 1
ATOM 980 N N . ASN A 1 158 ? -22.318 8.665 15.550 1.00 12.90 158 ASN A N 1
ATOM 981 C CA . ASN A 1 158 ? -23.122 9.444 16.491 1.00 12.84 158 ASN A CA 1
ATOM 982 C C . ASN A 1 158 ? -22.399 9.703 17.824 1.00 14.18 158 ASN A C 1
ATOM 983 O O . ASN A 1 158 ? -22.958 10.340 18.721 1.00 15.20 158 ASN A O 1
ATOM 988 N N . MET A 1 159 ? -21.157 9.221 17.941 1.00 13.92 159 MET A N 1
ATOM 989 C CA . MET A 1 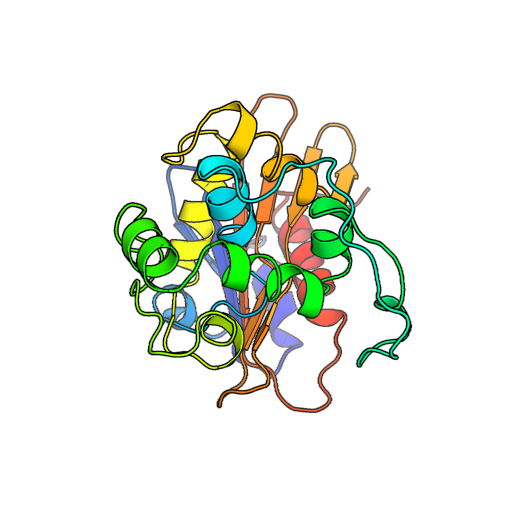159 ? -20.270 9.530 19.072 1.00 15.52 159 MET A CA 1
ATOM 990 C C . MET A 1 159 ? -20.798 9.082 20.433 1.00 17.21 159 MET A C 1
ATOM 991 O O . MET A 1 159 ? -20.372 9.599 21.465 1.00 20.82 159 MET A O 1
ATOM 996 N N . GLN A 1 160 ? -21.702 8.109 20.442 1.00 17.97 160 GLN A N 1
ATOM 997 C CA . GLN A 1 160 ? -22.358 7.677 21.675 1.00 19.30 160 GLN A CA 1
ATOM 998 C C . GLN A 1 160 ? -21.843 6.319 22.138 1.00 19.31 160 GLN A C 1
ATOM 999 O O . GLN A 1 160 ? -21.849 5.371 21.357 1.00 21.46 160 GLN A O 1
ATOM 1005 N N . ILE A 1 161 ? -21.400 6.204 23.392 1.00 18.16 161 ILE A N 1
ATOM 1006 C CA . ILE A 1 161 ? -20.862 4.918 23.846 1.00 18.89 161 ILE A CA 1
ATOM 1007 C C . ILE A 1 161 ? -21.638 4.250 24.979 1.00 20.01 161 ILE A C 1
ATOM 1008 O O . ILE A 1 161 ? -21.337 3.116 25.343 1.00 21.87 161 ILE A O 1
ATOM 1013 N N . GLY A 1 162 ? -22.616 4.934 25.554 1.00 20.02 162 GLY A N 1
ATOM 1014 C CA . GLY A 1 162 ? -23.336 4.359 26.679 1.00 21.59 162 GLY A CA 1
ATOM 1015 C C . GLY A 1 162 ? -22.439 4.135 27.889 1.00 24.06 162 GLY A C 1
ATOM 1016 O O . GLY A 1 162 ? -21.502 4.897 28.116 1.00 25.42 162 GLY A O 1
ATOM 1017 N N . THR A 1 163 ? -22.710 3.079 28.653 1.00 26.16 163 THR A N 1
ATOM 1018 C CA . THR A 1 163 ? -22.035 2.865 29.933 1.00 28.44 163 THR A CA 1
ATOM 1019 C C . THR A 1 163 ? -21.055 1.685 29.956 1.00 28.55 163 THR A C 1
ATOM 1020 O O . THR A 1 163 ? -20.359 1.474 30.951 1.00 31.45 163 THR A O 1
ATOM 1024 N N . GLU A 1 164 ? -20.998 0.915 28.874 0.89 23.58 164 GLU A N 1
ATOM 1025 C CA . GLU A 1 164 ? -20.084 -0.219 28.813 0.89 22.94 164 GLU A CA 1
ATOM 1026 C C . GLU A 1 164 ? -19.002 0.035 27.769 0.89 18.83 164 GLU A C 1
ATOM 1027 O O . GLU A 1 164 ? -19.228 -0.119 26.566 0.89 17.65 164 GLU A O 1
ATOM 1033 N N . VAL A 1 165 ? -17.814 0.416 28.234 1.00 18.57 165 VAL A N 1
ATOM 1034 C CA . VAL A 1 165 ? -16.749 0.869 27.344 1.00 16.96 165 VAL A CA 1
ATOM 1035 C C . VAL A 1 165 ? -16.193 -0.260 26.467 1.00 15.26 165 VAL A C 1
ATOM 1036 O O . VAL A 1 165 ? -15.533 -0.004 25.462 1.00 14.41 165 VAL A O 1
ATOM 1040 N N . ASP A 1 166 ? -16.486 -1.510 26.814 1.00 14.75 166 ASP A N 1
ATOM 1041 C CA . ASP A 1 166 ? -15.984 -2.620 26.008 1.00 15.72 166 ASP A CA 1
ATOM 1042 C C . ASP A 1 166 ? -17.077 -3.333 25.215 1.00 15.33 166 ASP A C 1
ATOM 1043 O O . ASP A 1 166 ? -16.854 -4.432 24.712 1.00 15.63 166 ASP A O 1
ATOM 1048 N N . GLN A 1 167 ? -18.237 -2.692 25.068 1.00 14.07 167 GLN A N 1
ATOM 1049 C CA . GLN A 1 167 ? -19.360 -3.308 24.361 1.00 14.83 167 GLN A CA 1
ATOM 1050 C C . GLN A 1 167 ? -20.013 -2.429 23.296 1.00 13.31 167 GLN A C 1
ATOM 1051 O O . GLN A 1 167 ? -20.804 -2.928 22.494 1.00 13.55 167 GLN A O 1
ATOM 1057 N N . PHE A 1 168 ? -19.731 -1.128 23.296 1.00 12.21 168 PHE A N 1
ATOM 1058 C CA . PHE A 1 168 ? -20.585 -0.208 22.540 1.00 13.08 168 PHE A CA 1
ATOM 1059 C C . PHE A 1 168 ? -20.526 -0.386 21.021 1.00 12.26 168 PHE A C 1
ATOM 1060 O O . PHE A 1 168 ? -21.488 -0.042 20.334 1.00 13.42 168 PHE A O 1
ATOM 1068 N N . TRP A 1 169 ? -19.425 -0.919 20.491 1.00 12.48 169 TRP A N 1
ATOM 1069 C CA . TRP A 1 169 ? -19.335 -1.116 19.046 1.00 12.47 169 TRP A CA 1
ATOM 1070 C C . TRP A 1 169 ? -19.960 -2.437 18.591 1.00 12.89 169 TRP A C 1
ATOM 1071 O O . TRP A 1 169 ? -20.230 -2.622 17.402 1.00 13.74 169 TRP A O 1
ATOM 1082 N N . LEU A 1 170 ? -20.193 -3.339 19.544 1.00 13.61 170 LEU A N 1
ATOM 1083 C CA . LEU A 1 170 ? -20.728 -4.676 19.293 1.00 17.27 170 LEU A CA 1
ATOM 1084 C C . LEU A 1 170 ? -22.232 -4.743 19.495 1.00 17.21 170 LEU A C 1
ATOM 1085 O O . LEU A 1 170 ? -22.907 -5.571 18.882 1.00 17.54 170 LEU A O 1
ATOM 1090 N N . LYS A 1 171 ? -22.731 -3.884 20.383 1.00 17.97 171 LYS A N 1
ATOM 1091 C CA . LYS A 1 171 ? -24.117 -3.910 20.847 1.00 19.37 171 LYS A CA 1
ATOM 1092 C C . LYS A 1 171 ? -24.837 -2.601 20.579 1.00 17.86 171 LYS A C 1
ATOM 1093 O O . LYS A 1 171 ? -26.030 -2.487 20.828 1.00 18.40 171 LYS A O 1
ATOM 1099 N N . GLY A 1 172 ? -24.112 -1.594 20.111 1.00 16.80 172 GLY A N 1
ATOM 1100 C CA . GLY A 1 172 ? -24.618 -0.236 20.192 1.00 16.06 172 GLY A CA 1
ATOM 1101 C C . GLY A 1 172 ? -24.305 0.295 21.583 1.00 14.97 172 GLY A C 1
ATOM 1102 O O . GLY A 1 172 ? -23.891 -0.472 22.459 1.00 14.79 172 GLY A O 1
ATOM 1103 N N . PRO A 1 173 ? -24.567 1.585 21.832 1.00 14.40 173 PRO A N 1
ATOM 1104 C CA . PRO A 1 173 ? -25.376 2.486 21.002 1.00 14.62 173 PRO A CA 1
ATOM 1105 C C . PRO A 1 173 ? -24.627 3.228 19.887 1.00 13.20 173 PRO A C 1
ATOM 1106 O O . PRO A 1 173 ? -25.246 3.996 19.155 1.00 14.30 173 PRO A O 1
ATOM 1110 N N . LEU A 1 174 ? -23.321 3.020 19.761 1.00 12.66 174 LEU A N 1
ATOM 1111 C CA . LEU A 1 174 ? -22.552 3.713 18.733 1.00 12.33 174 LEU A CA 1
ATOM 1112 C C . LEU A 1 174 ? -22.977 3.257 17.344 1.00 11.90 174 LEU A C 1
ATOM 1113 O O . LEU A 1 174 ? -23.029 2.059 17.068 1.00 12.07 174 LEU A O 1
ATOM 1118 N N . THR A 1 175 ? -23.268 4.211 16.462 1.00 11.86 175 THR A N 1
ATOM 1119 C CA . THR A 1 175 ? -23.611 3.887 15.080 1.00 11.64 175 THR A CA 1
ATOM 1120 C C . THR A 1 175 ? -22.921 4.862 14.141 1.00 11.71 175 THR A C 1
ATOM 1121 O O . THR A 1 175 ? -22.530 5.970 14.541 1.00 12.89 175 THR A O 1
ATOM 1125 N N . ILE A 1 176 ? -22.809 4.448 12.886 1.00 11.54 176 ILE A N 1
ATOM 1126 C CA . ILE A 1 176 ? -22.063 5.195 11.884 1.00 11.33 176 ILE A CA 1
ATOM 1127 C C . ILE A 1 176 ? -22.598 4.800 10.505 1.00 11.15 176 ILE A C 1
ATOM 1128 O O . ILE A 1 176 ? -23.000 3.658 10.302 1.00 11.41 176 ILE A O 1
ATOM 1133 N N . THR A 1 177 ? -22.618 5.734 9.557 1.00 11.81 177 THR A N 1
ATOM 1134 C CA . THR A 1 177 ? -23.120 5.410 8.218 1.00 11.26 177 T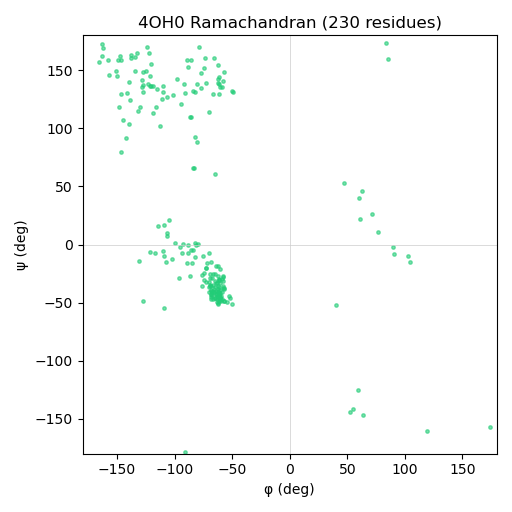HR A CA 1
ATOM 1135 C C . THR A 1 177 ? -21.978 4.899 7.339 1.00 10.67 177 THR A C 1
ATOM 1136 O O . THR A 1 177 ? -20.808 5.160 7.619 1.00 11.19 177 THR A O 1
ATOM 1140 N N . PRO A 1 178 ? -22.307 4.161 6.267 1.00 10.62 178 PRO A N 1
ATOM 1141 C CA . PRO A 1 178 ? -21.266 3.756 5.313 1.00 10.55 178 PRO A CA 1
ATOM 1142 C C . PRO A 1 178 ? -20.520 4.951 4.702 1.00 9.67 178 PRO A C 1
ATOM 1143 O O . PRO A 1 178 ? -19.314 4.867 4.489 1.00 10.28 178 PRO A O 1
ATOM 1147 N N . ILE A 1 179 ? -21.211 6.051 4.424 1.00 10.68 179 ILE A N 1
ATOM 1148 C CA . ILE A 1 179 ? -20.524 7.240 3.928 1.00 11.93 179 ILE A CA 1
ATOM 1149 C C . ILE A 1 179 ? -19.528 7.788 4.969 1.00 11.31 179 ILE A C 1
ATOM 1150 O O . ILE A 1 179 ? -18.390 8.133 4.631 1.00 11.92 179 ILE A O 1
ATOM 1155 N N . GLN A 1 180 ? -19.926 7.828 6.238 1.00 11.13 180 GLN A N 1
ATOM 1156 C CA . GLN A 1 180 ? -19.005 8.251 7.290 1.00 12.01 180 GLN A CA 1
ATOM 1157 C C . GLN A 1 180 ? -17.799 7.306 7.386 1.00 10.47 180 GLN A C 1
ATOM 1158 O O . GLN A 1 180 ? -16.663 7.752 7.561 1.00 12.43 180 GLN A O 1
ATOM 1164 N N . GLU A 1 181 ? -18.031 6.003 7.241 1.00 10.43 181 GLU A N 1
ATOM 1165 C CA . GLU A 1 181 ? -16.927 5.037 7.258 1.00 10.65 181 GLU A CA 1
ATOM 1166 C C . GLU A 1 181 ? -15.946 5.285 6.118 1.00 10.37 181 GLU A C 1
ATOM 1167 O O . GLU A 1 181 ? -14.738 5.258 6.341 1.00 10.81 181 GLU A O 1
ATOM 1173 N N . VAL A 1 182 ? -16.443 5.502 4.899 1.00 10.76 182 VAL A N 1
ATOM 1174 C CA . VAL A 1 182 ? -15.505 5.645 3.787 1.00 12.45 182 VAL A CA 1
ATOM 1175 C C . VAL A 1 182 ? -14.716 6.937 3.905 1.00 11.99 182 VAL A C 1
ATOM 1176 O O . VAL A 1 182 ? -13.551 6.962 3.553 1.00 13.19 182 VAL A O 1
ATOM 1180 N N . LYS A 1 183 ? -15.329 8.001 4.408 1.00 12.21 183 LYS A N 1
ATOM 1181 C CA . LYS A 1 183 ? -14.601 9.250 4.571 1.00 12.92 183 LYS A CA 1
ATOM 1182 C C . LYS A 1 183 ? -13.557 9.121 5.681 1.00 12.24 183 LYS A C 1
ATOM 1183 O O . LYS A 1 183 ? -12.458 9.656 5.561 1.00 13.24 183 LYS A O 1
ATOM 1189 N N . PHE A 1 184 ? -13.886 8.369 6.731 1.00 12.03 184 PHE A N 1
ATOM 1190 C CA . PHE A 1 184 ? -12.961 8.125 7.836 1.00 12.91 184 PHE A CA 1
ATOM 1191 C C . PHE A 1 184 ? -11.719 7.387 7.351 1.00 12.12 184 PHE A C 1
ATOM 1192 O O . PHE A 1 184 ? -10.588 7.796 7.640 1.00 12.35 184 PHE A O 1
ATOM 1200 N N . VAL A 1 185 ? -11.913 6.284 6.630 1.00 11.33 185 VAL A N 1
ATOM 1201 C CA . VAL A 1 185 ? -10.746 5.518 6.214 1.00 11.28 185 VAL A CA 1
ATOM 1202 C C . VAL A 1 185 ? -10.022 6.186 5.044 1.00 10.93 185 VAL A C 1
ATOM 1203 O O . VAL A 1 185 ? -8.817 6.004 4.907 1.00 11.77 185 VAL A O 1
ATOM 1207 N N . TYR A 1 186 ? -10.726 6.979 4.233 1.00 11.98 186 TYR A N 1
ATOM 1208 C CA . TYR A 1 186 ? -10.051 7.769 3.206 1.00 13.65 186 TYR A CA 1
ATOM 1209 C C . TYR A 1 186 ? -9.065 8.727 3.873 1.00 12.16 186 TYR A C 1
ATOM 1210 O O . TYR A 1 186 ? -7.904 8.834 3.461 1.00 13.26 186 TYR A O 1
ATOM 1219 N N . ASP A 1 187 ? -9.531 9.427 4.904 1.00 13.02 187 ASP A N 1
ATOM 1220 C CA . ASP A 1 187 ? -8.657 10.342 5.631 1.00 14.34 187 ASP A CA 1
ATOM 1221 C C . ASP A 1 187 ? -7.494 9.598 6.300 1.00 13.18 187 ASP A C 1
ATOM 1222 O O . ASP A 1 187 ? -6.373 10.105 6.317 1.00 13.83 187 ASP A O 1
ATOM 1227 N N . LE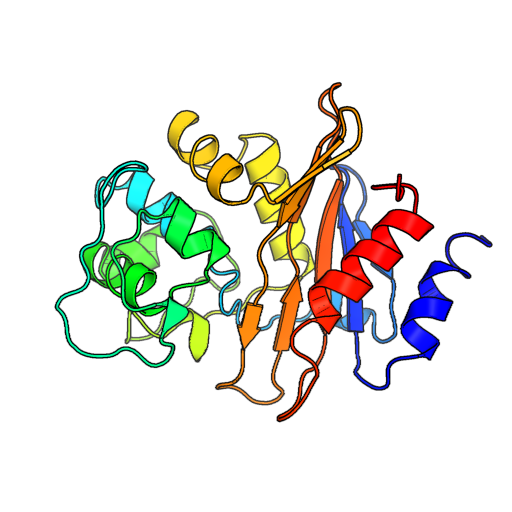U A 1 188 ? -7.746 8.402 6.830 1.00 12.93 188 LEU A N 1
ATOM 1228 C CA . LEU A 1 188 ? -6.672 7.590 7.397 1.00 13.70 188 LEU A CA 1
ATOM 1229 C C . LEU A 1 188 ? -5.607 7.312 6.336 1.00 13.76 188 LEU A C 1
ATOM 1230 O O . LEU A 1 188 ? -4.409 7.490 6.580 1.00 14.42 188 LEU A O 1
ATOM 1235 N N . ALA A 1 189 ? -6.052 6.905 5.149 1.00 13.75 189 ALA A N 1
ATOM 1236 C CA . ALA A 1 189 ? -5.139 6.585 4.057 1.00 15.03 189 ALA A CA 1
ATOM 1237 C C . ALA A 1 189 ? -4.237 7.764 3.704 1.00 15.83 189 ALA A C 1
ATOM 1238 O O . ALA A 1 189 ? -3.055 7.585 3.389 1.00 17.72 189 ALA A O 1
ATOM 1240 N N . GLN A 1 190 ? -4.801 8.966 3.764 1.00 16.72 190 GLN A N 1
ATOM 1241 C CA . GLN A 1 190 ? -4.081 10.173 3.371 1.00 17.71 190 GLN A CA 1
ATOM 1242 C C . GLN A 1 190 ? -3.387 10.859 4.539 1.00 16.33 190 GLN A C 1
ATOM 1243 O O . GLN A 1 190 ? -2.756 11.899 4.357 1.00 18.34 190 GLN A O 1
ATOM 1249 N N . GLY A 1 191 ? -3.506 10.284 5.732 1.00 15.80 191 GLY A N 1
ATOM 1250 C CA . GLY A 1 191 ? -2.870 10.850 6.909 1.00 15.75 191 GLY A CA 1
ATOM 1251 C C . GLY A 1 191 ? -3.523 12.136 7.399 1.00 16.05 191 GLY A C 1
ATOM 1252 O O . GLY A 1 191 ? -2.876 12.945 8.061 1.00 18.19 191 GLY A O 1
ATOM 1253 N N . GLN A 1 192 ? -4.815 12.309 7.112 1.00 16.00 192 GLN A N 1
ATOM 1254 C CA . GLN A 1 192 ? -5.505 13.568 7.403 1.00 17.05 192 GLN A CA 1
ATOM 1255 C C . GLN A 1 192 ? -6.475 13.504 8.584 1.00 16.54 192 GLN A C 1
ATOM 1256 O O . GLN A 1 192 ? -7.201 14.464 8.834 1.00 17.79 192 GLN A O 1
ATOM 1262 N N . LEU A 1 193 ? -6.490 12.394 9.318 1.00 15.36 193 LEU A N 1
ATOM 1263 C CA . LEU A 1 193 ? -7.286 12.319 10.543 1.00 14.39 193 LEU A CA 1
ATOM 1264 C C . LEU A 1 193 ? -6.623 13.136 11.666 1.00 14.01 193 LEU A C 1
ATOM 1265 O O . LEU A 1 193 ? -5.430 13.430 11.599 1.00 15.57 193 LEU A O 1
ATOM 1270 N N . PRO A 1 194 ? -7.387 13.507 12.712 1.00 15.11 194 PRO A N 1
ATOM 1271 C CA . PRO A 1 194 ? -6.770 14.279 13.799 1.00 15.62 194 PRO A CA 1
ATOM 1272 C C . PRO A 1 194 ? -6.047 13.388 14.815 1.00 15.55 194 PRO A C 1
ATOM 1273 O O . PRO A 1 194 ? -6.431 13.280 15.985 1.00 15.81 194 PRO A O 1
ATOM 1277 N N . PHE A 1 195 ? -4.990 12.746 14.332 1.00 14.39 195 PHE A N 1
ATOM 1278 C CA . PHE A 1 195 ? -4.092 11.930 15.140 1.00 13.69 195 PHE A CA 1
ATOM 1279 C C . PHE A 1 195 ? -2.666 12.230 14.690 1.00 14.13 195 PHE A C 1
ATOM 1280 O O . PHE A 1 195 ? -2.471 12.774 13.603 1.00 15.07 195 PHE A O 1
ATOM 1288 N N . LYS A 1 196 ? -1.671 11.873 15.499 1.00 13.76 196 LYS A N 1
ATOM 1289 C CA . LYS A 1 196 ? -0.277 12.056 15.075 1.00 13.56 196 LYS A CA 1
ATOM 1290 C C . LYS A 1 196 ? -0.010 11.330 13.759 1.00 14.68 196 LYS A C 1
ATOM 1291 O O . LYS A 1 196 ? -0.583 10.277 13.509 1.00 14.55 196 LYS A O 1
ATOM 1297 N N . PRO A 1 197 ? 0.897 11.870 12.930 1.00 15.27 197 PRO A N 1
ATOM 1298 C CA . PRO A 1 197 ? 1.232 11.214 11.661 1.00 16.54 197 PRO A CA 1
ATOM 1299 C C . PRO A 1 197 ? 1.631 9.750 11.833 1.00 16.35 197 PRO A C 1
ATOM 1300 O O . PRO A 1 197 ? 1.160 8.891 11.079 1.00 17.15 197 PRO A O 1
ATOM 1304 N N . GLU A 1 198 ? 2.467 9.457 12.822 1.00 16.52 198 GLU A N 1
ATOM 1305 C CA . GLU A 1 198 ? 2.936 8.085 12.970 1.00 17.17 198 GLU A CA 1
ATOM 1306 C C . GLU A 1 198 ? 1.868 7.161 13.543 1.00 15.28 198 GLU A C 1
ATOM 1307 O O . GLU A 1 198 ? 1.859 5.973 13.233 1.00 16.00 198 GLU A O 1
ATOM 1313 N N . VAL A 1 199 ? 0.976 7.702 14.371 1.00 13.40 199 VAL A N 1
ATOM 1314 C CA . VAL A 1 199 ? -0.173 6.949 14.862 1.00 13.19 199 VAL A CA 1
ATOM 1315 C C . VAL A 1 199 ? -1.021 6.490 13.671 1.00 12.17 199 VAL A C 1
ATOM 1316 O O . VAL A 1 199 ? -1.372 5.317 13.549 1.00 12.72 199 VAL A O 1
ATOM 1320 N N . GLN A 1 200 ? -1.322 7.415 12.771 1.00 12.70 200 GLN A N 1
ATOM 1321 C CA . GLN A 1 200 ? -2.119 7.074 11.600 1.00 12.76 200 GLN A CA 1
ATOM 1322 C C . GLN A 1 200 ? -1.418 6.084 10.695 1.00 12.66 200 GLN A C 1
ATOM 1323 O O . GLN A 1 200 ? -2.038 5.149 10.186 1.00 13.42 200 GLN A O 1
ATOM 1329 N N . GLN A 1 201 ? -0.120 6.289 10.484 1.00 13.11 201 GLN A N 1
ATOM 1330 C CA . GLN A 1 201 ? 0.622 5.425 9.586 1.00 13.93 201 GLN A CA 1
ATOM 1331 C C . GLN A 1 201 ? 0.688 3.994 10.141 1.00 13.30 201 GLN A C 1
ATOM 1332 O O . GLN A 1 201 ? 0.534 3.025 9.387 1.00 13.34 201 GLN A O 1
ATOM 1338 N N A GLN A 1 202 ? 0.879 3.857 11.449 0.57 12.38 202 GLN A N 1
ATOM 1339 N N B GLN A 1 202 ? 0.895 3.862 11.451 0.43 12.67 202 GLN A N 1
ATOM 1340 C CA A GLN A 1 202 ? 0.961 2.527 12.040 0.57 12.59 202 GLN A CA 1
ATOM 1341 C CA B GLN A 1 202 ? 0.963 2.539 12.067 0.43 12.83 202 GLN A CA 1
ATOM 1342 C C A GLN A 1 202 ? -0.375 1.790 1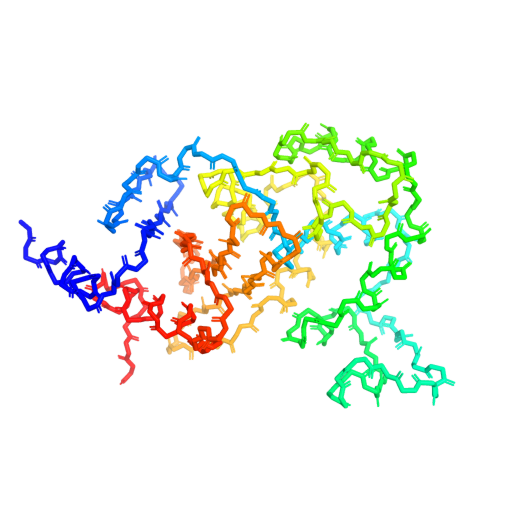2.001 0.57 11.81 202 GLN A C 1
ATOM 1343 C C B GLN A 1 202 ? -0.373 1.806 11.963 0.43 11.80 202 GLN A C 1
ATOM 1344 O O A GLN A 1 202 ? -0.415 0.593 11.730 0.57 13.11 202 GLN A O 1
ATOM 1345 O O B GLN A 1 202 ? -0.410 0.630 11.613 0.43 12.17 202 GLN A O 1
ATOM 1356 N N . VAL A 1 203 ? -1.473 2.494 12.260 1.00 10.96 203 VAL A N 1
ATOM 1357 C CA . VAL A 1 203 ? -2.782 1.847 12.178 1.00 11.37 203 VAL A CA 1
ATOM 1358 C C . VAL A 1 203 ? -3.115 1.512 10.717 1.00 11.59 203 VAL A C 1
ATOM 1359 O O . VAL A 1 203 ? -3.662 0.444 10.437 1.00 11.45 203 VAL A O 1
ATOM 1363 N N . LYS A 1 204 ? -2.749 2.397 9.794 1.00 11.36 204 LYS A N 1
ATOM 1364 C CA . LYS A 1 204 ? -2.908 2.123 8.369 1.00 11.87 204 LYS A CA 1
ATOM 1365 C C . LYS A 1 204 ? -2.310 0.764 8.012 1.00 11.17 204 LYS A C 1
ATOM 1366 O O . LYS A 1 204 ? -2.973 -0.067 7.387 1.00 11.53 204 LYS A O 1
ATOM 1372 N N . GLU A 1 205 ? -1.062 0.517 8.398 1.00 11.26 205 GLU A N 1
ATOM 1373 C CA . GLU A 1 205 ? -0.455 -0.749 7.996 1.00 12.06 205 GLU A CA 1
ATOM 1374 C C . GLU A 1 205 ? -1.021 -1.962 8.762 1.00 11.98 205 GLU A C 1
ATOM 1375 O O . GLU A 1 205 ? -0.963 -3.080 8.254 1.00 12.24 205 GLU A O 1
ATOM 1381 N N . MET A 1 206 ? -1.639 -1.751 9.925 1.00 11.11 206 MET A N 1
ATOM 1382 C CA . MET A 1 206 ? -2.392 -2.832 10.575 1.00 10.88 206 MET A CA 1
ATOM 1383 C C . MET A 1 206 ? -3.497 -3.378 9.672 1.00 10.98 206 MET A C 1
ATOM 1384 O O . MET A 1 206 ? -3.892 -4.534 9.796 1.00 12.53 206 MET A O 1
ATOM 1389 N N . LEU A 1 207 ? -4.001 -2.530 8.777 1.00 10.91 207 LEU A N 1
ATOM 1390 C CA . LEU A 1 207 ? -5.107 -2.885 7.887 1.00 11.63 207 LEU A CA 1
ATOM 1391 C C . LEU A 1 207 ? -4.679 -3.533 6.572 1.00 10.86 207 LEU A C 1
ATOM 1392 O O . LEU A 1 207 ? -5.524 -3.958 5.789 1.00 11.71 207 LEU A O 1
ATOM 1397 N N . TYR A 1 208 ? -3.380 -3.576 6.307 1.00 11.44 208 TYR A N 1
ATOM 1398 C CA . TYR A 1 208 ? -2.891 -4.062 5.029 1.00 11.09 208 TYR A CA 1
ATOM 1399 C C . TYR A 1 208 ? -3.283 -5.523 4.802 1.00 12.14 208 TYR A C 1
ATOM 1400 O O . TYR A 1 208 ? -3.066 -6.382 5.665 1.00 13.93 208 TYR A O 1
ATOM 1409 N N . VAL A 1 209 ? -3.865 -5.797 3.634 1.00 11.83 209 VAL A N 1
ATOM 1410 C CA . VAL A 1 209 ? -4.288 -7.145 3.277 1.00 13.76 209 VAL A CA 1
ATOM 1411 C C . VAL A 1 209 ? -3.409 -7.767 2.185 1.00 14.51 209 VAL A C 1
ATOM 1412 O O . VAL A 1 209 ? -2.872 -8.861 2.362 1.00 16.22 209 VAL A O 1
ATOM 1416 N N . GLU A 1 210 ? -3.273 -7.085 1.052 1.00 13.95 210 GLU A N 1
ATOM 1417 C CA . GLU A 1 210 ? -2.523 -7.650 -0.071 1.00 15.00 210 GLU A CA 1
ATOM 1418 C C . GLU A 1 210 ? -2.151 -6.577 -1.079 1.00 14.09 210 GLU A C 1
ATOM 1419 O O . GLU A 1 210 ? -2.744 -5.500 -1.094 1.00 14.31 210 GLU A O 1
ATOM 1425 N N . ARG A 1 211 ? -1.184 -6.879 -1.937 1.00 15.62 211 ARG A N 1
ATOM 1426 C CA . ARG A 1 211 ? -0.858 -5.977 -3.025 1.00 15.72 211 ARG A CA 1
ATOM 1427 C C . ARG A 1 211 ? -0.931 -6.715 -4.355 1.00 15.71 211 ARG A C 1
ATOM 1428 O O . ARG A 1 211 ? -0.714 -7.926 -4.429 1.00 17.54 211 ARG A O 1
ATOM 1436 N N . ARG A 1 212 ? -1.288 -5.974 -5.396 1.00 15.64 212 ARG A N 1
ATOM 1437 C CA . ARG A 1 212 ? -1.300 -6.483 -6.764 1.00 17.60 212 ARG A CA 1
ATOM 1438 C C . ARG A 1 212 ? -0.591 -5.451 -7.613 1.00 21.18 212 ARG A C 1
ATOM 1439 O O . ARG A 1 212 ? -1.078 -4.330 -7.764 1.00 23.00 212 ARG A O 1
ATOM 1447 N N . GLY A 1 213 ? 0.554 -5.823 -8.170 1.00 26.33 213 GLY A N 1
ATOM 1448 C CA . GLY A 1 213 ? 1.423 -4.840 -8.781 1.00 30.01 213 GLY A CA 1
ATOM 1449 C C . GLY A 1 213 ? 1.810 -3.828 -7.719 1.00 31.92 213 GLY A C 1
ATOM 1450 O O . GLY A 1 213 ? 2.294 -4.194 -6.650 1.00 32.55 213 GLY A O 1
ATOM 1451 N N . GLU A 1 214 ? 1.567 -2.554 -7.994 1.00 34.32 214 GLU A N 1
ATOM 1452 C CA . GLU A 1 214 ? 1.882 -1.514 -7.027 1.00 36.30 214 GLU A CA 1
ATOM 1453 C C . GLU A 1 214 ? 0.636 -1.076 -6.257 1.00 31.50 214 GLU A C 1
ATOM 1454 O O . GLU A 1 214 ? 0.703 -0.197 -5.398 1.00 31.92 214 GLU A O 1
ATOM 1460 N N . ASN A 1 215 ? -0.496 -1.707 -6.561 1.00 25.96 215 ASN A N 1
ATOM 1461 C CA . ASN A 1 215 ? -1.759 -1.414 -5.892 1.00 21.07 215 ASN A CA 1
ATOM 1462 C C . ASN A 1 215 ? -1.875 -2.146 -4.568 1.00 16.70 215 ASN A C 1
ATOM 1463 O O . ASN A 1 215 ? -1.668 -3.349 -4.517 1.00 17.03 215 ASN A O 1
ATOM 1468 N N . ARG A 1 216 ? -2.237 -1.428 -3.506 1.00 14.04 216 ARG A N 1
ATOM 1469 C CA . ARG A 1 216 ? -2.363 -2.028 -2.174 1.00 12.52 216 ARG A CA 1
ATOM 1470 C C . ARG A 1 216 ? -3.793 -1.994 -1.658 1.00 11.51 216 ARG A C 1
ATOM 1471 O O . ARG A 1 216 ? -4.443 -0.957 -1.718 1.00 13.59 216 ARG A O 1
ATOM 1479 N N . LEU A 1 217 ? -4.258 -3.124 -1.127 1.00 11.02 2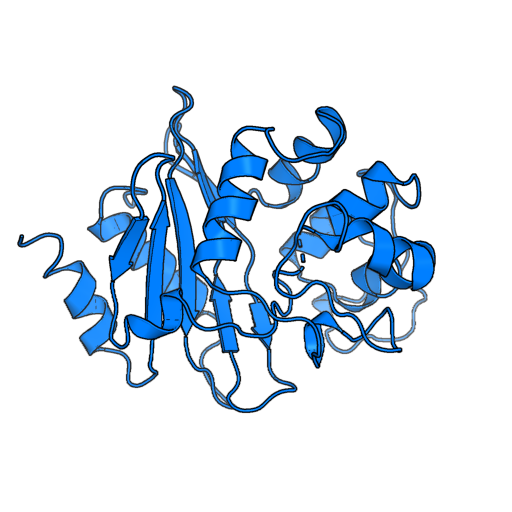17 LEU A N 1
ATOM 1480 C CA . LEU A 1 217 ? -5.557 -3.221 -0.466 1.00 11.13 217 LEU A CA 1
ATOM 1481 C C . LEU A 1 217 ? -5.419 -3.210 1.051 1.00 10.28 217 LEU A C 1
ATOM 1482 O O . LEU A 1 217 ? -4.654 -4.001 1.617 1.00 11.40 217 LEU A O 1
ATOM 1487 N N . TYR A 1 218 ? -6.183 -2.327 1.686 1.00 10.38 218 TYR A N 1
ATOM 1488 C CA . TYR A 1 218 ? -6.292 -2.228 3.134 1.00 9.85 218 TYR A CA 1
ATOM 1489 C C . TYR A 1 218 ? -7.759 -2.425 3.485 1.00 9.75 218 TYR A C 1
ATOM 1490 O O . TYR A 1 218 ? -8.617 -1.845 2.821 1.00 11.96 218 TYR A O 1
ATOM 1499 N N . ALA A 1 219 ? -8.075 -3.207 4.513 1.00 9.63 219 ALA A N 1
ATOM 1500 C CA . ALA A 1 219 ? -9.487 -3.463 4.804 1.00 10.06 219 ALA A CA 1
ATOM 1501 C C . ALA A 1 219 ? -9.723 -4.061 6.176 1.00 10.19 219 ALA A C 1
ATOM 1502 O O . ALA A 1 219 ? -8.828 -4.687 6.761 1.00 11.19 219 ALA A O 1
ATOM 1504 N N . LYS A 1 220 ? -10.946 -3.877 6.666 1.00 10.49 220 LYS A N 1
ATOM 1505 C CA . LYS A 1 220 ? -11.387 -4.507 7.899 1.00 9.74 220 LYS A CA 1
ATOM 1506 C C . LYS A 1 220 ? -12.837 -4.956 7.765 1.00 9.72 220 LYS A C 1
ATOM 1507 O O . LYS A 1 220 ? -13.704 -4.187 7.333 1.00 11.05 220 LYS A O 1
ATOM 1513 N N . SER A 1 221 ? -13.091 -6.210 8.121 1.00 10.28 221 SER A N 1
ATOM 1514 C CA . SER A 1 221 ? -14.440 -6.758 8.131 1.00 10.99 221 SER A CA 1
ATOM 1515 C C . SER A 1 221 ? -15.168 -6.464 9.446 1.00 10.14 221 SER A C 1
ATOM 1516 O O . SER A 1 221 ? -14.544 -6.210 10.479 1.00 11.34 221 SER A O 1
ATOM 1519 N N . GLY A 1 222 ? -16.496 -6.520 9.404 1.00 10.18 222 GLY A N 1
ATOM 1520 C CA . GLY A 1 222 ? -17.293 -6.451 10.613 1.00 11.13 222 GLY A CA 1
ATOM 1521 C C . GLY A 1 222 ? -18.586 -7.225 10.452 1.00 12.35 222 GLY A C 1
ATOM 1522 O O . GLY A 1 222 ? -19.145 -7.269 9.362 1.00 12.46 222 GLY A O 1
ATOM 1523 N N . TRP A 1 223 ? -19.050 -7.852 11.529 1.00 11.93 223 TRP A N 1
ATOM 1524 C CA . TRP A 1 223 ? -20.357 -8.493 11.534 1.00 13.02 223 TRP A CA 1
ATOM 1525 C C . TRP A 1 223 ? -21.009 -8.213 12.887 1.00 12.76 223 TRP A C 1
ATOM 1526 O O . TRP A 1 223 ? -20.644 -8.788 13.924 1.00 14.00 223 TRP A O 1
ATOM 1537 N N . GLY A 1 224 ? -21.961 -7.290 12.873 1.00 13.32 224 GLY A N 1
ATOM 1538 C CA . GLY A 1 224 ? -22.680 -6.931 14.077 1.00 14.62 224 GLY A CA 1
ATOM 1539 C C . GLY A 1 224 ? -23.776 -7.958 14.262 1.00 16.15 224 GLY A C 1
ATOM 1540 O O . GLY A 1 224 ? -24.867 -7.814 13.699 1.00 18.08 224 GLY A O 1
ATOM 1541 N N . MET A 1 225 ? -23.481 -9.009 15.025 0.98 18.15 225 MET A N 1
ATOM 1542 C CA . MET A 1 225 ? -24.409 -10.120 15.224 0.98 22.72 225 MET A CA 1
ATOM 1543 C C . MET A 1 225 ? -25.379 -9.858 16.366 0.98 24.84 225 MET A C 1
ATOM 1544 O O . MET A 1 225 ? -26.484 -10.404 16.391 0.98 26.47 225 MET A O 1
ATOM 1549 N N . ALA A 1 226 ? -24.950 -9.036 17.320 1.00 26.88 226 ALA A N 1
ATOM 1550 C CA . ALA A 1 226 ? -25.681 -8.872 18.575 1.00 28.97 226 ALA A CA 1
ATOM 1551 C C . ALA A 1 226 ? -26.867 -7.913 18.471 1.00 30.01 226 ALA A C 1
ATOM 1552 O O . ALA A 1 226 ? -27.576 -7.694 19.459 1.00 33.49 226 ALA A O 1
ATOM 1554 N N . VAL A 1 227 ? -27.085 -7.351 17.283 1.00 29.82 227 VAL A N 1
ATOM 1555 C CA . VAL A 1 227 ? -28.206 -6.437 17.047 1.00 31.05 227 VAL A CA 1
ATOM 1556 C C . VAL A 1 227 ? -29.126 -6.926 15.926 1.00 31.63 227 VAL A C 1
ATOM 1557 O O . VAL A 1 227 ? -28.752 -7.803 15.152 1.00 33.09 227 VAL A O 1
ATOM 1561 N N . ASP A 1 228 ? -30.325 -6.346 15.847 1.00 33.44 228 ASP A N 1
ATOM 1562 C CA . ASP A 1 228 ? -31.296 -6.690 14.805 1.00 33.72 228 ASP A CA 1
ATOM 1563 C C . ASP A 1 228 ? -31.819 -5.467 14.055 1.00 32.41 228 ASP A C 1
ATOM 1564 O O . ASP A 1 228 ? -32.223 -4.482 14.679 1.00 35.41 228 ASP A O 1
ATOM 1569 N N . PRO A 1 229 ? -31.816 -5.524 12.714 1.00 28.74 229 PRO A N 1
ATOM 1570 C CA . PRO A 1 229 ? -31.209 -6.594 11.909 1.00 25.13 229 PRO A CA 1
ATOM 1571 C C . PRO A 1 229 ? -29.687 -6.632 12.057 1.00 20.23 229 PRO A C 1
ATOM 1572 O O . PRO A 1 229 ? -29.080 -5.649 12.490 1.00 20.22 229 PRO A O 1
ATOM 1576 N N . GLN A 1 230 ? -29.071 -7.758 11.721 1.00 17.85 230 GLN A N 1
ATOM 1577 C CA . GLN A 1 230 ? -27.618 -7.851 11.810 1.00 15.77 230 GLN A CA 1
ATOM 1578 C C . GLN A 1 230 ? -26.987 -7.071 10.663 1.00 13.74 230 GLN A C 1
ATOM 1579 O O . GLN A 1 230 ? -27.603 -6.932 9.598 1.00 15.67 230 GLN A O 1
ATOM 1585 N N . VAL A 1 231 ? -25.772 -6.558 10.878 1.00 12.81 231 VAL A N 1
ATOM 1586 C CA . VAL A 1 231 ? -25.108 -5.747 9.861 1.00 12.49 231 VAL A CA 1
ATOM 1587 C C . VAL A 1 231 ? -23.752 -6.352 9.503 1.00 11.73 231 VAL A C 1
ATOM 1588 O O . VAL A 1 231 ? -23.017 -6.832 10.368 1.00 12.78 231 VAL A O 1
ATOM 1592 N N . GLY A 1 232 ? -23.441 -6.359 8.211 1.00 10.92 232 GLY A N 1
ATOM 1593 C CA . GLY A 1 232 ? -22.165 -6.851 7.733 1.00 10.22 232 GLY A CA 1
ATOM 1594 C C . GLY A 1 232 ? -21.423 -5.737 7.036 1.00 9.92 232 GLY A C 1
ATOM 1595 O O . GLY A 1 232 ? -21.999 -4.980 6.249 1.00 11.43 232 GLY A O 1
ATOM 1596 N N . TRP A 1 233 ? -20.134 -5.646 7.325 1.00 10.16 233 TRP A N 1
ATOM 1597 C CA . TRP A 1 233 ? -19.275 -4.604 6.799 1.00 9.91 233 TRP A CA 1
ATOM 1598 C C . TRP A 1 233 ? -18.025 -5.171 6.135 1.00 9.57 233 TRP A C 1
ATOM 1599 O O . TRP A 1 233 ? -17.463 -6.163 6.599 1.00 10.63 233 TRP A O 1
ATOM 1610 N N . TYR A 1 234 ? -17.535 -4.479 5.113 1.00 9.28 234 TYR A N 1
ATOM 1611 C CA . TYR A 1 234 ? -16.156 -4.652 4.654 1.00 9.86 234 TYR A CA 1
ATOM 1612 C C . TYR A 1 234 ? -15.715 -3.264 4.219 1.00 9.26 234 TYR A C 1
ATOM 1613 O O . TYR A 1 234 ? -16.197 -2.729 3.217 1.00 10.41 234 TYR A O 1
ATOM 1622 N N . VAL A 1 235 ? -14.845 -2.652 5.019 1.00 9.34 235 VAL A N 1
ATOM 1623 C CA A VAL A 1 235 ? -14.461 -1.252 4.858 0.50 9.84 235 VAL A CA 1
ATOM 1624 C CA B VAL A 1 235 ? -14.462 -1.267 4.764 0.50 10.17 235 VAL A CA 1
ATOM 1625 C C . VAL A 1 235 ? -12.957 -1.151 4.604 1.00 10.28 235 VAL A C 1
ATOM 1626 O O . VAL A 1 235 ? -12.186 -1.874 5.226 1.00 12.36 235 VAL A O 1
ATOM 1633 N N . GLY A 1 236 ? -12.528 -0.264 3.714 1.00 9.65 236 GLY A N 1
ATOM 1634 C CA . GLY A 1 236 ? -11.103 -0.139 3.486 1.00 10.45 236 GLY A CA 1
ATOM 1635 C C . GLY A 1 236 ? -10.796 0.801 2.351 1.00 10.10 236 GLY A C 1
ATOM 1636 O O . GLY A 1 236 ? -11.576 1.703 2.043 1.00 10.80 236 GLY A O 1
ATOM 1637 N N . PHE A 1 237 ? -9.623 0.624 1.759 1.00 10.60 237 PHE A N 1
ATOM 1638 C CA . PHE A 1 237 ? -9.251 1.440 0.621 1.00 11.40 237 PHE A CA 1
ATOM 1639 C C . PHE A 1 237 ? -8.191 0.748 -0.203 1.00 10.50 237 PHE A C 1
ATOM 1640 O O . PHE A 1 237 ? -7.487 -0.149 0.269 1.00 10.87 237 PHE A O 1
ATOM 1648 N N . VAL A 1 238 ? -8.113 1.175 -1.456 1.00 11.53 238 VAL A N 1
ATOM 1649 C CA . VAL A 1 238 ? -7.082 0.750 -2.387 1.00 11.97 238 VAL A CA 1
ATOM 1650 C C . VAL A 1 238 ? -6.176 1.933 -2.668 1.00 12.33 238 VAL A C 1
ATOM 1651 O O . VAL A 1 238 ? -6.645 3.006 -3.065 1.00 14.11 238 VAL A O 1
ATOM 1655 N N . GLU A 1 239 ? -4.881 1.736 -2.454 1.00 13.99 239 GLU A N 1
ATOM 1656 C CA . GLU A 1 239 ? -3.885 2.762 -2.717 1.00 16.18 239 GLU A CA 1
ATOM 1657 C C . GLU A 1 239 ? -3.017 2.400 -3.914 1.00 19.80 239 GLU A C 1
ATOM 1658 O O . GLU A 1 239 ? -2.497 1.289 -3.994 1.00 19.90 239 GLU A O 1
ATOM 1664 N N . LYS A 1 240 ? -2.849 3.333 -4.846 1.00 26.21 240 LYS A N 1
ATOM 1665 C CA A LYS A 1 240 ? -1.921 3.118 -5.955 0.48 29.82 240 LYS A CA 1
ATOM 1666 C CA B LYS A 1 240 ? -1.930 3.142 -5.965 0.52 29.18 240 LYS A CA 1
ATOM 1667 C C . LYS A 1 240 ? -0.543 3.661 -5.585 1.00 31.01 240 LYS A C 1
ATOM 1668 O O . LYS A 1 240 ? -0.406 4.438 -4.641 1.00 31.95 240 LYS A O 1
ATOM 1679 N N . ALA A 1 241 ? 0.481 3.238 -6.321 0.63 32.90 241 ALA A N 1
ATOM 1680 C CA . ALA A 1 241 ? 1.850 3.684 -6.059 0.63 35.88 241 ALA A CA 1
ATOM 1681 C C . ALA A 1 241 ? 1.983 5.202 -6.126 0.63 38.00 241 ALA A C 1
ATOM 1682 O O . ALA A 1 241 ? 2.751 5.799 -5.370 0.63 37.86 241 ALA A O 1
ATOM 1684 N N . ASP A 1 242 ? 1.230 5.820 -7.030 1.00 39.76 242 ASP A N 1
ATOM 1685 C CA . ASP A 1 242 ? 1.328 7.257 -7.249 1.00 42.32 242 ASP A CA 1
ATOM 1686 C C . ASP A 1 242 ? 0.560 8.061 -6.199 1.00 43.20 242 ASP A C 1
ATOM 1687 O O . ASP A 1 242 ? 0.535 9.290 -6.245 1.00 46.01 242 ASP A O 1
ATOM 1692 N N . GLY A 1 243 ? -0.071 7.367 -5.259 1.00 40.43 243 GLY A N 1
ATOM 1693 C CA . GLY A 1 243 ? -0.682 8.036 -4.127 1.00 37.37 243 GLY A CA 1
ATOM 1694 C C . GLY A 1 243 ? -2.194 8.144 -4.180 1.00 34.01 243 GLY A C 1
ATOM 1695 O O . GLY A 1 243 ? -2.824 8.446 -3.165 1.00 35.95 243 GLY A O 1
ATOM 1696 N N . GLN A 1 244 ? -2.774 7.904 -5.353 1.00 31.56 244 GLN A N 1
ATOM 1697 C CA . GLN A 1 244 ? -4.230 7.949 -5.509 1.00 29.65 244 GLN A CA 1
ATOM 1698 C C . GLN A 1 244 ? -4.908 6.888 -4.640 1.00 22.84 244 GLN A C 1
ATOM 1699 O O . GLN A 1 244 ? -4.430 5.763 -4.531 1.00 23.00 244 GLN A O 1
ATOM 1705 N N . VAL A 1 245 ? -6.020 7.259 -4.019 1.00 18.04 245 VAL A N 1
ATOM 1706 C CA . VAL A 1 245 ? -6.731 6.358 -3.117 1.00 15.04 245 VAL A CA 1
ATOM 1707 C C . VAL A 1 245 ? -8.206 6.271 -3.477 1.00 13.44 245 VAL A C 1
ATOM 1708 O O . VAL A 1 245 ? -8.844 7.286 -3.742 1.00 14.52 245 VAL A O 1
ATOM 1712 N N . VAL A 1 246 ? -8.748 5.054 -3.486 1.00 12.74 246 VAL A N 1
ATOM 1713 C CA . VAL A 1 246 ? -10.188 4.856 -3.542 1.00 12.84 246 VAL A CA 1
ATOM 1714 C C . VAL A 1 246 ? -10.620 4.106 -2.282 1.00 11.96 246 VAL A C 1
ATOM 1715 O O . VAL A 1 246 ? -10.231 2.954 -2.070 1.00 12.46 246 VAL A O 1
ATOM 1719 N N . ALA A 1 247 ? -11.381 4.780 -1.429 1.00 11.45 247 ALA A N 1
ATOM 1720 C CA . ALA A 1 247 ? -11.912 4.166 -0.224 1.00 10.85 247 ALA A CA 1
ATOM 1721 C C . ALA A 1 247 ? -13.252 3.513 -0.546 1.00 11.23 247 ALA A C 1
ATOM 1722 O O . ALA A 1 247 ? -13.952 3.927 -1.480 1.00 12.30 247 ALA A O 1
ATOM 1724 N N . PHE A 1 248 ? -13.602 2.477 0.205 1.00 11.32 248 PHE A N 1
ATOM 1725 C CA . PHE A 1 248 ? -14.843 1.763 -0.062 1.00 11.04 248 PHE A CA 1
ATOM 1726 C C . PHE A 1 248 ? -15.477 1.239 1.219 1.00 9.94 248 PHE A C 1
ATOM 1727 O O . PHE A 1 248 ? -14.800 1.043 2.234 1.00 10.80 248 PHE A O 1
ATOM 1735 N N . ALA A 1 249 ? -16.778 0.983 1.151 1.00 10.01 249 ALA A N 1
ATOM 1736 C CA . ALA A 1 249 ? -17.480 0.294 2.228 1.00 10.48 249 ALA A CA 1
ATOM 1737 C C . ALA A 1 249 ? -18.612 -0.522 1.650 1.00 10.39 249 ALA A C 1
ATOM 1738 O O . ALA A 1 249 ? -19.529 0.022 1.034 1.00 11.11 249 ALA A O 1
ATOM 1740 N N . LEU A 1 250 ? -18.528 -1.830 1.854 1.00 10.01 250 LEU A N 1
ATOM 1741 C CA . LEU A 1 250 ? -19.668 -2.723 1.715 1.00 10.09 250 LEU A CA 1
ATOM 1742 C C . LEU A 1 250 ? -20.449 -2.693 3.022 1.00 9.64 250 LEU A C 1
ATOM 1743 O O . LEU A 1 250 ? -19.873 -2.825 4.109 1.00 10.73 250 LEU A O 1
ATOM 1748 N N . ASN A 1 251 ? -21.758 -2.530 2.916 1.00 9.53 251 ASN A N 1
ATOM 1749 C CA . ASN A 1 251 ? -22.627 -2.610 4.072 1.00 10.54 251 ASN A CA 1
ATOM 1750 C C . ASN A 1 251 ? -23.875 -3.380 3.672 1.00 11.23 251 ASN A C 1
ATOM 1751 O O . ASN A 1 251 ? -24.556 -3.007 2.717 1.00 11.04 251 ASN A O 1
ATOM 1756 N N . MET A 1 252 ? -24.183 -4.453 4.394 1.00 10.50 252 MET A N 1
ATOM 1757 C CA . MET A 1 252 ? -25.301 -5.299 3.989 1.00 10.69 252 MET A CA 1
ATOM 1758 C C . MET A 1 252 ? -25.967 -5.949 5.182 1.00 11.17 252 MET A C 1
ATOM 1759 O O . MET A 1 252 ? -25.369 -6.076 6.252 1.00 11.76 252 MET A O 1
ATOM 1764 N N . GLN A 1 253 ? -27.213 -6.358 4.999 1.00 12.44 253 GLN A N 1
ATOM 1765 C CA . GLN A 1 253 ? -27.886 -7.120 6.027 1.00 13.14 253 GLN A CA 1
ATOM 1766 C C . GLN A 1 253 ? -27.328 -8.530 6.093 1.00 14.69 253 GLN A C 1
ATOM 1767 O O . GLN A 1 253 ? -27.039 -9.143 5.069 1.00 17.04 253 GLN A O 1
ATOM 1773 N N . MET A 1 254 ? -27.151 -9.015 7.317 1.00 15.35 254 MET A N 1
ATOM 1774 C CA A MET A 1 254 ? -26.716 -10.380 7.595 0.72 15.08 254 MET A CA 1
ATOM 1775 C CA B MET A 1 254 ? -26.765 -10.400 7.512 0.28 17.20 254 MET A CA 1
ATOM 1776 C C . MET A 1 254 ? -27.820 -11.107 8.348 1.00 16.77 254 MET A C 1
ATOM 1777 O O . MET A 1 254 ? -28.706 -10.476 8.921 1.00 16.94 254 MET A O 1
ATOM 1786 N N . LYS A 1 255 ? -27.739 -12.426 8.390 0.76 17.51 255 LYS A N 1
ATOM 1787 C CA . LYS A 1 255 ? -28.616 -13.193 9.256 0.76 16.81 255 LYS A CA 1
ATOM 1788 C C . LYS A 1 255 ? -27.848 -14.414 9.723 0.76 17.27 255 LYS A C 1
ATOM 1789 O O . LYS A 1 255 ? -26.811 -14.751 9.148 0.76 17.27 255 LYS A O 1
ATOM 1795 N N . ALA A 1 256 ? -28.334 -15.040 10.788 1.00 19.36 256 ALA A N 1
ATOM 1796 C CA . ALA A 1 256 ? -27.702 -16.233 11.336 1.00 21.10 256 ALA A CA 1
ATOM 1797 C C . ALA A 1 256 ? -27.447 -17.254 10.236 1.00 22.40 256 ALA A C 1
ATOM 1798 O O . ALA A 1 256 ? -28.323 -17.525 9.408 1.00 21.46 256 ALA A O 1
ATOM 1800 N N . GLY A 1 257 ? -26.233 -17.794 10.211 1.00 22.51 257 GLY A N 1
ATOM 1801 C CA . GLY A 1 257 ? -25.885 -18.843 9.273 1.00 24.31 257 GLY A CA 1
ATOM 1802 C C . GLY A 1 257 ? -25.342 -18.372 7.937 1.00 24.08 257 GLY A C 1
ATOM 1803 O O . GLY A 1 257 ? -24.995 -19.195 7.093 1.00 26.29 257 GLY A O 1
ATOM 1804 N N . ASP A 1 258 ? -25.271 -17.060 7.730 1.00 22.83 258 ASP A N 1
ATOM 1805 C CA . ASP A 1 258 ? -24.738 -16.522 6.479 1.00 23.28 258 ASP A CA 1
ATOM 1806 C C . ASP A 1 258 ? -23.278 -16.918 6.297 1.00 23.08 258 ASP A C 1
ATOM 1807 O O . ASP A 1 258 ? -22.569 -17.177 7.267 1.00 24.23 258 ASP A O 1
ATOM 1812 N N . ASP A 1 259 ? -22.840 -16.958 5.043 1.00 22.92 259 ASP A N 1
ATOM 1813 C CA . ASP A 1 259 ? -21.459 -17.288 4.694 1.00 24.19 259 ASP A CA 1
ATOM 1814 C C . ASP A 1 259 ? -20.481 -16.183 5.099 1.00 22.07 259 ASP A C 1
ATOM 1815 O O . ASP A 1 259 ? -20.504 -15.086 4.551 1.00 21.30 259 ASP A O 1
ATOM 1820 N N . ILE A 1 260 ? -19.602 -16.500 6.043 0.97 21.31 260 ILE A N 1
ATOM 1821 C CA . ILE A 1 260 ? -18.690 -15.516 6.625 0.97 20.16 260 ILE A CA 1
ATOM 1822 C C . ILE A 1 260 ? -17.722 -14.908 5.600 0.97 17.77 260 ILE A C 1
ATOM 1823 O O . ILE A 1 260 ? -17.283 -13.768 5.755 0.97 16.06 260 ILE A O 1
ATOM 1828 N N . ALA A 1 261 ? -17.419 -15.654 4.543 1.00 17.52 261 ALA A N 1
ATOM 1829 C CA . ALA A 1 261 ? -16.451 -15.220 3.536 1.00 17.33 261 ALA A CA 1
ATOM 1830 C C . ALA A 1 261 ? -17.041 -14.277 2.491 1.00 15.31 261 ALA A C 1
ATOM 1831 O O . ALA A 1 261 ? -16.298 -13.683 1.702 1.00 15.53 261 ALA A O 1
ATOM 1833 N N . LEU A 1 262 ? -18.364 -14.138 2.470 1.00 15.04 262 LEU A N 1
ATOM 1834 C CA . LEU A 1 262 ? -19.021 -13.417 1.380 1.00 14.91 262 LEU A CA 1
ATOM 1835 C C . LEU A 1 262 ? -18.703 -11.920 1.348 1.00 13.85 262 LEU A C 1
ATOM 1836 O O . LEU A 1 262 ? -18.531 -11.357 0.265 1.00 13.70 262 LEU A O 1
ATOM 1841 N N . ARG A 1 263 ? -18.638 -11.263 2.505 1.00 13.29 263 ARG A N 1
ATOM 1842 C CA . ARG A 1 263 ? -18.370 -9.821 2.517 1.00 12.57 263 ARG A CA 1
ATOM 1843 C C . ARG A 1 263 ? -17.088 -9.472 1.761 1.00 11.68 263 ARG A C 1
ATOM 1844 O O . ARG A 1 263 ? -17.085 -8.598 0.889 1.00 11.68 263 ARG A O 1
ATOM 1852 N N . LYS A 1 264 ? -16.003 -10.175 2.061 1.00 11.97 264 LYS A N 1
ATOM 1853 C CA . LYS A 1 264 ? -14.741 -9.915 1.381 1.00 12.41 264 LYS A CA 1
ATOM 1854 C C . LYS A 1 264 ? -14.799 -10.326 -0.093 1.00 12.61 264 LYS A C 1
ATOM 1855 O O . LYS A 1 264 ? -14.349 -9.584 -0.969 1.00 12.83 264 LYS A O 1
ATOM 1861 N N . GLN A 1 265 ? -15.378 -11.490 -0.373 1.00 13.33 265 GLN A N 1
ATOM 1862 C CA . GLN A 1 265 ? -15.432 -11.974 -1.741 1.00 14.09 265 GLN A CA 1
ATOM 1863 C C . GLN A 1 265 ? -16.216 -11.022 -2.641 1.00 12.23 265 GLN A C 1
ATOM 1864 O O . GLN A 1 265 ? -15.766 -10.665 -3.730 1.00 13.18 265 GLN A O 1
ATOM 1870 N N . LEU A 1 266 ? -17.396 -10.618 -2.184 1.00 12.25 266 LEU A N 1
ATOM 1871 C CA . LEU A 1 266 ? -18.214 -9.673 -2.924 1.00 11.90 266 LEU A CA 1
ATOM 1872 C C . LEU A 1 266 ? -17.475 -8.354 -3.126 1.00 11.81 266 LEU A C 1
ATOM 1873 O O . LEU A 1 266 ? -17.476 -7.799 -4.221 1.00 11.99 266 LEU A O 1
ATOM 1878 N N . SER A 1 267 ? -16.825 -7.858 -2.076 1.00 11.73 267 SER A N 1
ATOM 1879 C CA . SER A 1 267 ? -16.094 -6.598 -2.196 1.00 10.99 267 SER A CA 1
ATOM 1880 C C . SER A 1 267 ? -14.980 -6.696 -3.231 1.00 11.46 267 SER A C 1
ATOM 1881 O O . SER A 1 267 ? -14.807 -5.787 -4.046 1.00 11.10 267 SER A O 1
ATOM 1884 N N . LEU A 1 268 ? -14.232 -7.797 -3.212 1.00 11.71 268 LEU A N 1
ATOM 1885 C CA . LEU A 1 268 ? -13.156 -7.963 -4.193 1.00 11.66 268 LEU A CA 1
ATOM 1886 C C . LEU A 1 268 ? -13.721 -8.094 -5.597 1.00 11.02 268 LEU A C 1
ATOM 1887 O O . LEU A 1 268 ? -13.148 -7.572 -6.553 1.00 11.65 268 LEU A O 1
ATOM 1892 N N . ASP A 1 269 ? -14.848 -8.786 -5.732 1.00 11.54 269 ASP A N 1
ATOM 1893 C CA . ASP A 1 269 ? -15.466 -8.915 -7.052 1.00 12.72 269 ASP A CA 1
ATOM 1894 C C . ASP A 1 269 ? -15.909 -7.544 -7.577 1.00 11.54 269 ASP A C 1
ATOM 1895 O O . ASP A 1 269 ? -15.720 -7.228 -8.753 1.00 12.46 269 ASP A O 1
ATOM 1900 N N . VAL A 1 270 ? -16.496 -6.730 -6.704 1.00 11.32 270 VAL A N 1
ATOM 1901 C CA . VAL A 1 270 ? -16.933 -5.394 -7.102 1.00 11.58 270 VAL A CA 1
ATOM 1902 C C . VAL A 1 270 ? -15.737 -4.516 -7.487 1.00 11.25 270 VAL A C 1
ATOM 1903 O O . VAL A 1 270 ? -15.761 -3.835 -8.516 1.00 12.16 270 VAL A O 1
ATOM 1907 N N . LEU A 1 271 ? -14.686 -4.537 -6.671 1.00 11.19 2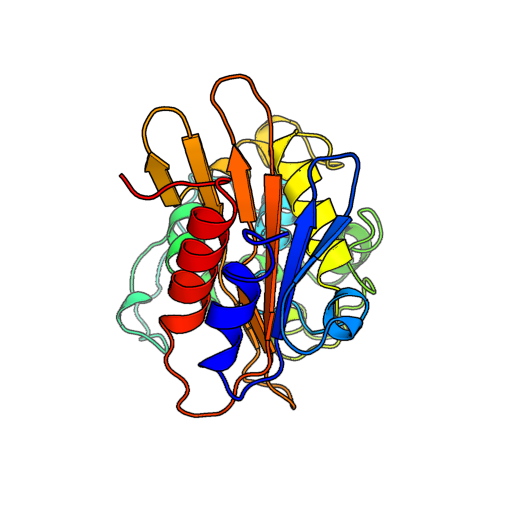71 LEU A N 1
ATOM 1908 C CA . LEU A 1 271 ? -13.516 -3.698 -6.945 1.00 11.59 271 LEU A CA 1
ATOM 1909 C C . LEU A 1 271 ? -12.833 -4.096 -8.256 1.00 11.25 271 LEU A C 1
ATOM 1910 O O . LEU A 1 271 ? -12.290 -3.247 -8.965 1.00 11.93 271 LEU A O 1
ATOM 1915 N N . ASP A 1 272 ? -12.864 -5.386 -8.574 1.00 11.32 272 ASP A N 1
ATOM 1916 C CA . ASP A 1 272 ? -12.370 -5.849 -9.860 1.00 10.43 272 ASP A CA 1
ATOM 1917 C C . ASP A 1 272 ? -13.258 -5.373 -11.012 1.00 11.20 272 ASP A C 1
ATOM 1918 O O . ASP A 1 272 ? -12.748 -4.860 -12.006 1.00 12.68 272 ASP A O 1
ATOM 1923 N N . LYS A 1 273 ? -14.578 -5.514 -10.885 1.00 11.88 273 LYS A N 1
ATOM 1924 C CA . LYS A 1 273 ? -15.467 -5.074 -11.966 1.00 13.38 273 LYS A CA 1
ATOM 1925 C C . LYS A 1 273 ? -15.321 -3.575 -12.210 1.00 13.23 273 LYS A C 1
ATOM 1926 O O . LYS A 1 273 ? -15.385 -3.113 -13.345 1.00 15.71 273 LYS A O 1
ATOM 1932 N N . LEU A 1 274 ? -15.123 -2.817 -11.135 1.00 13.36 274 LEU A N 1
ATOM 1933 C CA . LEU A 1 274 ? -14.939 -1.371 -11.224 1.00 13.94 274 LEU A CA 1
ATOM 1934 C C . LEU A 1 274 ? -13.591 -0.966 -11.815 1.00 14.18 274 LEU A C 1
ATOM 1935 O O . LEU A 1 274 ? -13.401 0.183 -12.210 1.00 16.85 274 LEU A O 1
ATOM 1940 N N . GLY A 1 275 ? -12.653 -1.902 -11.857 1.00 14.08 275 GLY A N 1
ATOM 1941 C CA . GLY A 1 275 ? -11.298 -1.589 -12.273 1.00 13.89 275 GLY A CA 1
ATOM 1942 C C . GLY A 1 275 ? -10.482 -0.871 -11.209 1.00 14.89 275 GLY A C 1
ATOM 1943 O O . GLY A 1 275 ? -9.390 -0.378 -11.485 1.00 16.61 275 GLY A O 1
ATOM 1944 N N . VAL A 1 276 ? -11.000 -0.813 -9.986 1.00 13.95 276 VAL A N 1
ATOM 1945 C CA . VAL A 1 276 ? -10.266 -0.190 -8.889 1.00 13.73 276 VAL A CA 1
ATOM 1946 C C . VAL A 1 276 ? -9.153 -1.119 -8.391 1.00 14.19 276 VAL A C 1
ATOM 1947 O O . VAL A 1 276 ? -8.062 -0.665 -8.038 1.00 14.64 276 VAL A O 1
ATOM 1951 N N . PHE A 1 277 ? -9.421 -2.418 -8.399 1.00 13.34 277 PHE A N 1
ATOM 1952 C CA . PHE A 1 277 ? -8.463 -3.416 -7.930 1.00 12.54 277 PHE A CA 1
ATOM 1953 C C . PHE A 1 277 ? -8.665 -4.653 -8.797 1.00 11.33 277 PHE A C 1
ATOM 1954 O O . PHE A 1 277 ? -9.362 -5.591 -8.402 1.00 12.09 277 PHE A O 1
ATOM 1962 N N . HIS A 1 278 ? -8.105 -4.622 -10.003 1.00 12.64 278 HIS A N 1
ATOM 1963 C CA . HIS A 1 278 ? -8.188 -5.755 -10.921 1.00 12.36 278 HIS A CA 1
ATOM 1964 C C . HIS A 1 278 ? -7.600 -7.018 -10.319 1.00 11.46 278 HIS A C 1
ATOM 1965 O O . HIS A 1 278 ? -6.553 -6.973 -9.661 1.00 12.52 278 HIS A O 1
ATOM 1972 N N . TYR A 1 279 ? -8.251 -8.146 -10.581 1.00 12.42 279 TYR A N 1
ATOM 1973 C CA . TYR A 1 279 ? -7.613 -9.441 -10.353 1.00 12.30 279 TYR A CA 1
ATOM 1974 C C . TYR A 1 279 ? -6.369 -9.558 -11.229 1.00 13.15 279 TYR A C 1
ATOM 1975 O O . TYR A 1 279 ? -6.342 -9.053 -12.361 1.00 14.30 279 TYR A O 1
ATOM 1984 N N . LEU A 1 280 ? -5.337 -10.208 -10.700 1.00 13.41 280 LEU A N 1
ATOM 1985 C CA . LEU A 1 280 ? -4.157 -10.555 -11.488 1.00 15.76 280 LEU A CA 1
ATOM 1986 C C . LEU A 1 280 ? -4.462 -11.746 -12.386 1.00 17.26 280 LEU A C 1
ATOM 1987 O O . LEU A 1 280 ? -5.447 -12.463 -12.158 1.00 19.33 280 LEU A O 1
#

InterPro domains:
  IPR001460 Penicillin-binding protein, transpeptidase [PF00905] (66-268)
  IPR002137 Beta-lactamase, class-D active site [PS00337] (81-91)
  IPR012338 Beta-lactamase/transpeptidase-like [G3DSA:3.40.710.10] (38-280)
  IPR012338 Beta-lactamase/transpeptidase-like [SSF56601] (55-272)
  IPR050515 Class D beta-lactamase/transpeptidase [PTHR30627] (53-161)
  IPR058215 Beta-lactamase OXA-58-like [NF000500] (1-280)